Protein AF-A0AA88S5N2-F1 (afdb_monomer)

Radius of gyration: 19.72 Å; Cα contacts (8 Å, |Δi|>4): 459; chains: 1; bounding box: 44×40×70 Å

Organism: NCBI:txid1293975

Foldseek 3Di:
DDDDPVLAPPAAEEAEAEAEQDAVLLVLLLVLLCVAPPLHKYKYKYQWHAAKAKEAEWDADQDDPHDQWKWKKKWKAFQDDDDDDDGARWIFTAFDDDDHDPDDTAFCQNADPLVCCLVVVHWYKYGSTHGHMDIGGSRMMMIMIMHTCVNVVQADRDDVSSVVVVQVLVCQLCPPQPPDHDDDDPPDPDPDDDSVVRHDNVVVGAPPVSSVVSSVVSCVSRHNYDYDDDDSVVSNPDDPDDHPIDTDDSVSSVQSVQLHNVRHRPCVPPDD

Nearest PDB structures (foldseek):
  5icl-assembly1_A  TM=5.192E-01  e=9.129E-04  Enterococcus faecalis V583
  5icl-assembly2_B  TM=4.899E-01  e=6.725E-04  Enterococcus faecalis V583
  5ij6-assembly1_A  TM=5.017E-01  e=2.284E-03  Enterococcus faecalis V583
  7tff-assembly1_C  TM=3.077E-01  e=9.313E+00  Homo sapiens
  4xyk-assembly1_A  TM=2.800E-01  e=9.900E+00  Homo sapiens

Mean predicted aligned error: 11.52 Å

Secondary structure (DSSP, 8-state):
-PPPGGGGTTPPEEEEEEEES--HHHHHHHHHHHHHH--SEEEEEEE--SS-EEEEEEPS-----S-TTEEEEEEEEE---SSSS---EEEEEEEPP-S--------HHHHS-HHHHHHHT--EEEEEEES--EEE-TTEEEEEEEEEGGGSTT--SSHHHHHHHHHHHHHHHTTTSTT-------S---S---GGGG---GGGTS-HHHHHHHHHHHHHHHSEEEE----HHHHHTT-SS--S-EEPPHHHHHHHHHTTTTSPPPGGG---

pLDDT: mean 72.03, std 20.14, range [25.81, 97.19]

InterPro domains:
  IPR004143 Biotinyl protein ligase (BPL) and lipoyl protein ligase (LPL), catalytic domain [PF21948] (106-155)
  IPR045864 Class II Aminoacyl-tRNA synthetase/Biotinyl protein ligase (BPL) and lipoyl protein ligase (LPL) [G3DSA:3.30.930.10] (16-187)
  IPR045864 Class II Aminoacyl-tRNA synthetase/Biotinyl protein ligase (BPL) and lipoyl protein ligase (LPL) [SSF55681] (11-81)
  IPR045864 Class II Aminoacyl-tRNA synthetase/Biotinyl protein ligase (BPL) and lipoyl protein ligase (LPL) [SSF55681] (103-221)
  IPR053264 Inactive lipoate--protein ligase 2 [PTHR43506] (103-186)

Structure (mmCIF, N/CA/C/O backbone):
data_AF-A0AA88S5N2-F1
#
_entry.id   AF-A0AA88S5N2-F1
#
loop_
_atom_site.group_PDB
_atom_site.id
_atom_site.type_symbol
_atom_site.label_atom_id
_atom_site.label_alt_id
_atom_site.label_comp_id
_atom_site.label_asym_id
_atom_site.label_entity_id
_atom_site.label_seq_id
_atom_site.pdbx_PDB_ins_code
_atom_site.Cartn_x
_atom_site.Cartn_y
_atom_site.Cartn_z
_atom_site.occupancy
_atom_site.B_iso_or_equiv
_atom_site.auth_seq_id
_atom_site.auth_comp_id
_atom_site.auth_asym_id
_atom_site.auth_atom_id
_atom_site.pdbx_PDB_model_num
ATOM 1 N N . MET A 1 1 ? 10.598 -16.595 -28.566 1.00 32.44 1 MET A N 1
ATOM 2 C CA . MET A 1 1 ? 10.713 -15.157 -28.886 1.00 32.44 1 MET A CA 1
ATOM 3 C C . MET A 1 1 ? 11.338 -14.469 -27.689 1.00 32.44 1 MET A C 1
ATOM 5 O O . MET A 1 1 ? 10.717 -14.409 -26.639 1.00 32.44 1 MET A O 1
ATOM 9 N N . THR A 1 2 ? 12.601 -14.081 -27.816 1.00 37.75 2 THR A N 1
ATOM 10 C CA . THR A 1 2 ? 13.409 -13.423 -26.785 1.00 37.75 2 THR A CA 1
ATOM 11 C C . THR A 1 2 ? 13.095 -11.926 -26.771 1.00 37.75 2 THR A C 1
ATOM 13 O O . THR A 1 2 ? 13.221 -11.250 -27.788 1.00 37.75 2 THR A O 1
ATOM 16 N N . ILE A 1 3 ? 12.643 -11.414 -25.626 1.00 43.31 3 ILE A N 1
ATOM 17 C CA . ILE A 1 3 ? 12.457 -9.974 -25.390 1.00 43.31 3 ILE A CA 1
ATOM 18 C C . ILE A 1 3 ? 13.855 -9.314 -25.373 1.00 43.31 3 ILE A C 1
ATOM 20 O O . ILE A 1 3 ? 14.799 -9.943 -24.885 1.00 43.31 3 ILE A O 1
ATOM 24 N N . PRO A 1 4 ? 14.051 -8.093 -25.915 1.00 43.72 4 PRO A N 1
ATOM 25 C CA . PRO A 1 4 ? 15.387 -7.538 -26.113 1.00 43.72 4 PRO A CA 1
ATOM 26 C C . PRO A 1 4 ? 16.049 -7.211 -24.768 1.00 43.72 4 PRO A C 1
ATOM 28 O O . PRO A 1 4 ? 15.612 -6.306 -24.058 1.00 43.72 4 PRO A O 1
ATOM 31 N N . GLN A 1 5 ? 17.155 -7.895 -24.465 1.00 46.81 5 GLN A N 1
ATOM 32 C CA . GLN A 1 5 ? 18.032 -7.678 -23.298 1.00 46.81 5 GLN A CA 1
ATOM 33 C C . GLN A 1 5 ? 18.555 -6.229 -23.170 1.00 46.81 5 GLN A C 1
ATOM 35 O O . GLN A 1 5 ? 19.056 -5.832 -22.123 1.00 46.81 5 GLN A O 1
ATOM 40 N N . VAL A 1 6 ? 18.389 -5.406 -24.209 1.00 42.41 6 VAL A N 1
ATOM 41 C CA . VAL A 1 6 ? 18.852 -4.012 -24.281 1.00 42.41 6 VAL A CA 1
ATOM 42 C C . VAL A 1 6 ? 18.074 -3.066 -23.346 1.00 42.41 6 VAL A C 1
ATOM 44 O O . VAL A 1 6 ? 18.611 -2.035 -22.961 1.00 42.41 6 VAL A O 1
ATOM 47 N N . ARG A 1 7 ? 16.847 -3.405 -22.912 1.00 51.19 7 ARG A N 1
ATOM 48 C CA . ARG A 1 7 ? 16.059 -2.550 -21.990 1.00 51.19 7 ARG A CA 1
ATOM 49 C C . ARG A 1 7 ? 16.509 -2.599 -20.520 1.00 51.19 7 ARG A C 1
ATOM 51 O O . ARG A 1 7 ? 16.091 -1.744 -19.752 1.00 51.19 7 ARG A O 1
ATOM 58 N N . GLN A 1 8 ? 17.331 -3.573 -20.119 1.00 54.31 8 GLN A N 1
ATOM 59 C CA . GLN A 1 8 ? 17.685 -3.796 -18.705 1.00 54.31 8 GLN A CA 1
ATOM 60 C C . GLN A 1 8 ? 18.943 -3.047 -18.233 1.00 54.31 8 GLN A C 1
ATOM 62 O O . GLN A 1 8 ? 19.202 -2.980 -17.032 1.00 54.31 8 GLN A O 1
ATOM 67 N N . LEU A 1 9 ? 19.733 -2.473 -19.144 1.00 54.44 9 LEU A N 1
ATOM 68 C CA . LEU A 1 9 ? 20.938 -1.717 -18.795 1.00 54.44 9 LEU A CA 1
ATOM 69 C C . LEU A 1 9 ? 20.552 -0.337 -18.235 1.00 54.44 9 LEU A C 1
ATOM 71 O O . LEU A 1 9 ? 20.310 0.598 -18.990 1.00 54.44 9 LEU A O 1
ATOM 75 N N . GLY A 1 10 ? 20.498 -0.224 -16.905 1.00 76.62 10 GLY A N 1
ATOM 76 C CA . GLY A 1 10 ? 20.331 1.048 -16.188 1.00 76.62 10 GLY A CA 1
ATOM 77 C C . GLY A 1 10 ? 19.002 1.243 -15.453 1.00 76.62 10 GLY A C 1
ATOM 78 O O . GLY A 1 10 ? 18.787 2.322 -14.904 1.00 76.62 10 GLY A O 1
ATOM 79 N N . LEU A 1 11 ? 18.120 0.236 -15.408 1.00 88.25 11 LEU A N 1
ATOM 80 C CA . LEU A 1 11 ? 16.901 0.327 -14.598 1.00 88.25 11 LEU A CA 1
ATOM 81 C C . LEU A 1 11 ? 17.231 0.237 -13.096 1.00 88.25 11 LEU A C 1
ATOM 83 O O . LEU A 1 11 ? 18.051 -0.598 -12.700 1.00 88.25 11 LEU A O 1
ATOM 87 N N . PRO A 1 12 ? 16.588 1.051 -12.242 1.00 92.69 12 PRO A N 1
ATOM 88 C CA . PRO A 1 12 ? 16.752 0.944 -10.799 1.00 92.69 12 PRO A CA 1
ATOM 89 C C . PRO A 1 12 ? 16.241 -0.407 -10.275 1.00 92.69 12 PRO A C 1
ATOM 91 O O . PRO A 1 12 ? 15.264 -0.966 -10.777 1.00 92.69 12 PRO A O 1
ATOM 94 N N . LEU A 1 13 ? 16.904 -0.929 -9.240 1.00 95.25 13 LEU A N 1
ATOM 95 C CA . LEU A 1 13 ? 16.514 -2.173 -8.575 1.00 95.25 13 LEU A CA 1
ATOM 96 C C . LEU A 1 13 ? 15.267 -1.950 -7.709 1.00 95.25 13 LEU A C 1
ATOM 98 O O . LEU A 1 13 ? 15.235 -0.996 -6.935 1.00 95.25 13 LEU A O 1
ATOM 102 N N . MET A 1 14 ? 14.289 -2.852 -7.785 1.00 95.81 14 MET A N 1
ATOM 103 C CA . MET A 1 14 ? 13.089 -2.881 -6.947 1.00 95.81 14 MET A CA 1
ATOM 104 C C . MET A 1 14 ? 13.009 -4.204 -6.184 1.00 95.81 14 MET A C 1
ATOM 106 O O . MET A 1 14 ? 12.860 -5.268 -6.785 1.00 95.81 14 MET A O 1
ATOM 110 N N . ASN A 1 15 ? 13.063 -4.148 -4.856 1.00 97.00 15 ASN A N 1
ATOM 111 C CA . ASN A 1 15 ? 12.794 -5.305 -4.010 1.00 97.00 15 ASN A CA 1
ATOM 112 C C . ASN A 1 15 ? 11.289 -5.601 -4.024 1.00 97.00 15 ASN A C 1
ATOM 114 O O . ASN A 1 15 ? 10.484 -4.755 -3.641 1.00 97.00 15 ASN A O 1
ATOM 118 N N . LEU A 1 16 ? 10.900 -6.793 -4.465 1.00 97.19 16 LEU A N 1
ATOM 119 C CA . LEU A 1 16 ? 9.506 -7.217 -4.552 1.00 97.19 16 LEU A CA 1
ATOM 120 C C . LEU A 1 16 ? 9.179 -8.172 -3.403 1.00 97.19 16 LEU A C 1
ATOM 122 O O . LEU A 1 16 ? 9.721 -9.276 -3.338 1.00 97.19 16 LEU A O 1
ATOM 126 N N . VAL A 1 17 ? 8.256 -7.762 -2.536 1.00 96.50 17 VAL A N 1
ATOM 127 C CA . VAL A 1 17 ? 7.758 -8.556 -1.408 1.00 96.50 17 VAL A CA 1
ATOM 128 C C . VAL A 1 17 ? 6.282 -8.862 -1.635 1.00 96.50 17 VAL A C 1
ATOM 130 O O . VAL A 1 17 ? 5.494 -7.974 -1.964 1.00 96.50 17 VAL A O 1
ATOM 133 N N . LYS A 1 18 ? 5.899 -10.129 -1.463 1.00 95.94 18 LYS A N 1
ATOM 134 C CA . LYS A 1 18 ? 4.509 -10.579 -1.567 1.00 95.94 18 LYS A CA 1
ATOM 135 C C . LYS A 1 18 ? 4.067 -11.213 -0.258 1.00 95.94 18 LYS A C 1
ATOM 137 O O . LYS A 1 18 ? 4.632 -12.213 0.170 1.00 95.94 18 LYS A O 1
ATOM 142 N N . PHE A 1 19 ? 3.018 -10.654 0.319 1.00 95.44 19 PHE A N 1
ATOM 143 C CA . PHE A 1 19 ? 2.329 -11.157 1.493 1.00 95.44 19 PHE A CA 1
ATOM 144 C C . PHE A 1 19 ? 0.937 -11.666 1.124 1.00 95.44 19 PHE A C 1
ATOM 146 O O . PHE A 1 19 ? 0.373 -11.297 0.088 1.00 95.44 19 PHE A O 1
ATOM 153 N N . LYS A 1 20 ? 0.376 -12.519 1.981 1.00 93.88 20 LYS A N 1
ATOM 154 C CA . LYS A 1 20 ? -0.983 -13.036 1.834 1.00 93.88 20 LYS A CA 1
ATOM 155 C C . LYS A 1 20 ? -1.662 -13.084 3.193 1.00 93.88 20 LYS A C 1
ATOM 157 O O . LYS A 1 20 ? -1.241 -13.839 4.063 1.00 93.88 20 LYS A O 1
ATOM 162 N N . GLY A 1 21 ? -2.733 -12.311 3.347 1.00 92.06 21 GLY A N 1
ATOM 163 C CA . GLY A 1 21 ? -3.504 -12.254 4.585 1.00 92.06 21 GLY A CA 1
ATOM 164 C C . GLY A 1 21 ? -2.759 -11.615 5.756 1.00 92.06 21 GLY A C 1
ATOM 165 O O . GLY A 1 21 ? -3.193 -11.793 6.893 1.00 92.06 21 GLY A O 1
ATOM 166 N N . THR A 1 22 ? -1.660 -10.896 5.512 1.00 93.69 22 THR A N 1
ATOM 167 C CA . THR A 1 22 ? -0.872 -10.271 6.578 1.00 93.69 22 THR A CA 1
ATOM 168 C C . THR A 1 22 ? -1.672 -9.128 7.210 1.00 93.69 22 THR A C 1
ATOM 170 O O . THR A 1 22 ? -2.220 -8.305 6.466 1.00 93.69 22 THR A O 1
ATOM 173 N N . PRO A 1 23 ? -1.750 -9.044 8.554 1.00 93.12 23 PRO A N 1
ATOM 174 C CA . PRO A 1 23 ? -2.408 -7.943 9.243 1.00 93.12 23 PRO A CA 1
ATOM 175 C C . PRO A 1 23 ? -1.917 -6.581 8.749 1.00 93.12 23 PRO A C 1
ATOM 177 O O . PRO A 1 23 ? -0.716 -6.299 8.743 1.00 93.12 23 PRO A O 1
ATOM 180 N N . ILE A 1 24 ? -2.847 -5.696 8.386 1.00 91.06 24 ILE A N 1
ATOM 181 C CA . ILE A 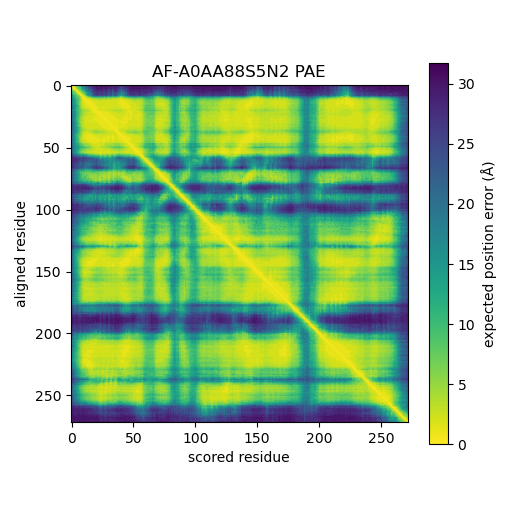1 24 ? -2.494 -4.379 7.833 1.00 91.06 24 ILE A CA 1
ATOM 182 C C . ILE A 1 24 ? -1.631 -3.537 8.788 1.00 91.06 24 ILE A C 1
ATOM 184 O O . ILE A 1 24 ? -0.798 -2.758 8.335 1.00 91.06 24 ILE A O 1
ATOM 188 N N . LEU A 1 25 ? -1.777 -3.715 10.105 1.00 91.50 25 LEU A N 1
ATOM 189 C CA . LEU A 1 25 ? -0.935 -3.029 11.088 1.00 91.50 25 LEU A CA 1
ATOM 190 C C . LEU A 1 25 ? 0.549 -3.385 10.911 1.00 91.50 25 LEU A C 1
ATOM 192 O O . LEU A 1 25 ? 1.381 -2.483 10.865 1.00 91.50 25 LEU A O 1
ATOM 196 N N . GLN A 1 26 ? 0.863 -4.672 10.738 1.00 92.69 26 GLN A N 1
ATOM 197 C CA . GLN A 1 26 ? 2.237 -5.142 10.543 1.00 92.69 26 GLN A CA 1
ATOM 198 C C . GLN A 1 26 ? 2.821 -4.621 9.229 1.00 92.69 26 GLN A C 1
ATOM 200 O O . GLN A 1 26 ? 3.959 -4.158 9.195 1.00 92.69 26 GLN A O 1
ATOM 205 N N . GLN A 1 27 ? 2.030 -4.628 8.150 1.00 92.75 27 GLN A N 1
ATOM 206 C CA . GLN A 1 27 ? 2.462 -4.049 6.878 1.00 92.75 27 GLN A CA 1
ATOM 207 C C . GLN A 1 27 ? 2.772 -2.553 7.017 1.00 92.75 27 GLN A C 1
ATOM 209 O O . GLN A 1 27 ? 3.800 -2.100 6.527 1.00 92.75 27 GLN A O 1
ATOM 214 N N . LEU A 1 28 ? 1.926 -1.784 7.706 1.00 90.88 28 LEU A N 1
ATOM 215 C CA . LEU A 1 28 ? 2.169 -0.356 7.924 1.00 90.88 28 LEU A CA 1
ATOM 216 C C . LEU A 1 28 ? 3.406 -0.100 8.801 1.00 90.88 28 LEU A C 1
ATOM 218 O O . LEU A 1 28 ? 4.125 0.868 8.559 1.00 90.88 28 LEU A O 1
ATOM 222 N N . HIS A 1 29 ? 3.687 -0.964 9.782 1.00 91.19 29 HIS A N 1
ATOM 223 C CA . HIS A 1 29 ? 4.934 -0.915 10.556 1.00 91.19 29 HIS A CA 1
ATOM 224 C C . HIS A 1 29 ? 6.158 -1.207 9.695 1.00 91.19 29 HIS A C 1
ATOM 226 O O . HIS A 1 29 ? 7.147 -0.487 9.800 1.00 91.19 29 HIS A O 1
ATOM 232 N N . LEU A 1 30 ? 6.079 -2.195 8.801 1.00 91.44 30 LEU A N 1
ATOM 233 C CA . LEU A 1 30 ? 7.137 -2.471 7.834 1.00 91.44 30 LEU A CA 1
ATOM 234 C C . LEU A 1 30 ? 7.370 -1.275 6.900 1.00 91.44 30 LEU A C 1
ATOM 236 O O . LEU A 1 30 ? 8.511 -0.863 6.710 1.00 91.44 30 LEU A O 1
ATOM 240 N N . GLU A 1 31 ? 6.307 -0.695 6.339 1.00 90.25 31 GLU A N 1
ATOM 241 C CA . GLU A 1 31 ? 6.392 0.481 5.464 1.00 90.25 31 GLU A CA 1
ATOM 242 C C . GLU A 1 31 ? 7.075 1.661 6.167 1.00 90.25 31 GLU A C 1
ATOM 244 O O . GLU A 1 31 ? 7.970 2.293 5.603 1.00 90.25 31 GLU A O 1
ATOM 249 N N . GLU A 1 32 ? 6.692 1.928 7.417 1.00 87.25 32 GLU A N 1
ATOM 250 C CA . GLU A 1 32 ? 7.310 2.962 8.242 1.00 87.25 32 GLU A CA 1
ATOM 251 C C . GLU A 1 32 ? 8.788 2.651 8.537 1.00 87.25 32 GLU A C 1
ATOM 253 O O . GLU A 1 32 ? 9.633 3.544 8.439 1.00 87.25 32 GLU A O 1
ATOM 258 N N . SER A 1 33 ? 9.121 1.390 8.833 1.00 87.81 33 SER A N 1
ATOM 259 C CA . SER A 1 33 ? 10.501 0.949 9.060 1.00 87.81 33 SER A CA 1
ATOM 260 C C . SER A 1 33 ? 11.393 1.116 7.842 1.00 87.81 33 SER A C 1
ATOM 262 O O . SER A 1 33 ? 12.514 1.617 7.975 1.00 87.81 33 SER A O 1
ATOM 264 N N . LEU A 1 34 ? 10.899 0.743 6.664 1.00 88.06 34 LEU A N 1
ATOM 265 C CA . LEU A 1 34 ? 11.634 0.880 5.413 1.00 88.06 34 LEU A CA 1
ATOM 266 C C . LEU A 1 34 ? 11.866 2.352 5.067 1.00 88.06 34 LEU A C 1
ATOM 268 O O . LEU A 1 34 ? 12.983 2.712 4.712 1.00 88.06 34 LEU A O 1
ATOM 272 N N . LEU A 1 35 ? 10.866 3.215 5.257 1.00 83.62 35 LEU A N 1
ATOM 273 C CA . LEU A 1 35 ? 11.006 4.653 5.003 1.00 83.62 35 LEU A CA 1
ATOM 274 C C . LEU A 1 35 ? 11.969 5.366 5.953 1.00 83.62 35 LEU A C 1
ATOM 276 O O . LEU A 1 35 ? 12.546 6.391 5.596 1.00 83.62 35 LEU A O 1
ATOM 280 N N . ARG A 1 36 ? 12.122 4.863 7.180 1.00 81.25 36 ARG A N 1
ATOM 281 C CA . ARG A 1 36 ? 13.040 5.448 8.166 1.00 81.25 36 ARG A CA 1
ATOM 282 C C . ARG A 1 36 ? 14.479 4.975 7.982 1.00 81.25 36 ARG A C 1
ATOM 284 O O . ARG A 1 36 ? 15.391 5.762 8.224 1.00 81.25 36 ARG A O 1
ATOM 291 N N . ASN A 1 37 ? 14.676 3.714 7.588 1.00 83.94 37 ASN A N 1
ATOM 292 C CA . ASN A 1 37 ? 15.970 3.036 7.738 1.00 83.94 37 ASN A CA 1
ATOM 293 C C . ASN A 1 37 ? 16.555 2.451 6.443 1.00 83.94 37 ASN A C 1
ATOM 295 O O . ASN A 1 37 ? 17.720 2.063 6.442 1.00 83.94 37 ASN A O 1
ATOM 299 N N . SER A 1 38 ? 15.795 2.365 5.349 1.00 85.81 38 SER A N 1
ATOM 300 C CA . SER A 1 38 ? 16.281 1.850 4.060 1.00 85.81 38 SER A CA 1
ATOM 301 C C . SER A 1 38 ? 16.455 2.991 3.059 1.00 85.81 38 SER A C 1
ATOM 303 O O . SER A 1 38 ? 15.759 3.996 3.123 1.00 85.81 38 SER A O 1
ATOM 305 N N . SER A 1 39 ? 17.368 2.832 2.102 1.00 86.00 39 SER A N 1
ATOM 306 C CA . SER A 1 39 ? 17.497 3.685 0.911 1.00 86.00 39 SER A CA 1
ATOM 307 C C . SER A 1 39 ? 17.114 2.952 -0.382 1.00 86.00 39 SER A C 1
ATOM 309 O O . SER A 1 39 ? 17.188 3.546 -1.462 1.00 86.00 39 SER A O 1
ATOM 311 N N . ASP A 1 40 ? 16.688 1.691 -0.274 1.00 91.62 40 ASP A N 1
ATOM 312 C CA . ASP A 1 40 ? 16.316 0.839 -1.401 1.00 91.62 40 ASP A CA 1
ATOM 313 C C . ASP A 1 40 ? 14.907 1.157 -1.917 1.00 91.62 40 ASP A C 1
ATOM 315 O O . ASP A 1 40 ? 14.112 1.833 -1.255 1.00 91.62 40 ASP A O 1
ATOM 319 N N . ASN A 1 41 ? 14.581 0.635 -3.101 1.00 93.50 41 ASN A N 1
ATOM 320 C CA . ASN A 1 41 ? 13.223 0.678 -3.634 1.00 93.50 41 ASN A CA 1
ATOM 321 C C . ASN A 1 41 ? 12.481 -0.617 -3.291 1.00 93.50 41 ASN A C 1
ATOM 323 O O . ASN A 1 41 ? 13.050 -1.707 -3.399 1.00 93.50 41 ASN A O 1
ATOM 327 N N . TRP A 1 42 ? 11.209 -0.500 -2.924 1.00 95.19 42 TRP A N 1
ATOM 328 C CA . TRP A 1 42 ? 10.355 -1.607 -2.511 1.00 95.19 42 TRP A CA 1
ATOM 329 C C . TRP A 1 42 ? 9.005 -1.567 -3.219 1.00 95.19 42 TRP A C 1
ATOM 331 O O . TRP A 1 42 ? 8.360 -0.523 -3.292 1.00 95.19 42 TRP A O 1
ATOM 341 N N . CYS A 1 43 ? 8.556 -2.724 -3.690 1.00 96.00 43 CYS A N 1
ATOM 342 C CA . CYS A 1 43 ? 7.181 -2.988 -4.072 1.00 96.00 43 CYS A CA 1
ATOM 343 C C . CYS A 1 43 ? 6.643 -4.061 -3.124 1.00 96.00 43 CYS A C 1
ATOM 345 O O . CYS A 1 43 ? 7.119 -5.196 -3.129 1.00 96.00 43 CYS A O 1
ATOM 347 N N . ILE A 1 44 ? 5.678 -3.695 -2.285 1.00 95.62 44 ILE A N 1
ATOM 348 C CA . ILE A 1 44 ? 5.064 -4.584 -1.299 1.00 95.62 44 ILE A CA 1
ATOM 349 C C . ILE A 1 44 ? 3.636 -4.843 -1.749 1.00 95.62 44 ILE A C 1
ATOM 351 O O . ILE A 1 44 ? 2.833 -3.916 -1.841 1.00 95.62 44 ILE A O 1
ATOM 355 N N . ILE A 1 45 ? 3.311 -6.099 -2.034 1.00 95.50 45 ILE A N 1
ATOM 356 C CA . ILE A 1 45 ? 1.960 -6.512 -2.404 1.00 95.50 45 ILE A CA 1
ATOM 357 C C . ILE A 1 45 ? 1.422 -7.400 -1.293 1.00 95.50 45 ILE A C 1
ATOM 359 O O . ILE A 1 45 ? 1.965 -8.475 -1.063 1.00 95.50 45 ILE A O 1
ATOM 363 N N . ASN A 1 46 ? 0.343 -6.987 -0.636 1.00 94.31 46 ASN A N 1
ATOM 364 C CA . ASN A 1 46 ? -0.349 -7.821 0.340 1.00 94.31 46 ASN A CA 1
ATOM 365 C C . ASN A 1 46 ? -1.726 -8.219 -0.181 1.00 94.31 46 ASN A C 1
ATOM 367 O O . ASN A 1 46 ? -2.620 -7.389 -0.387 1.00 94.31 46 ASN A O 1
ATOM 371 N N . ASP A 1 47 ? -1.872 -9.516 -0.410 1.00 93.88 47 ASP A N 1
ATOM 372 C CA . ASP A 1 47 ? -3.101 -10.153 -0.835 1.00 93.88 47 ASP A CA 1
ATOM 373 C C . ASP A 1 47 ? -4.012 -10.411 0.381 1.00 93.88 47 ASP A C 1
ATOM 375 O O . ASP A 1 47 ? -4.072 -11.521 0.910 1.00 93.88 47 ASP A O 1
ATOM 379 N N . GLY A 1 48 ? -4.739 -9.378 0.816 1.00 88.56 48 GLY A N 1
ATOM 380 C CA . GLY A 1 48 ? -5.719 -9.475 1.904 1.00 88.56 48 GLY A CA 1
ATOM 381 C C . GLY A 1 48 ? -5.143 -9.136 3.272 1.00 88.56 48 GLY A C 1
ATOM 382 O O . GLY A 1 48 ? -3.948 -9.257 3.506 1.00 88.56 48 GLY A O 1
ATOM 383 N N . THR A 1 49 ? -6.019 -8.771 4.206 1.00 89.00 49 THR A N 1
ATOM 384 C CA . THR A 1 49 ? -5.726 -8.795 5.648 1.00 89.00 49 THR A CA 1
ATOM 385 C C . THR A 1 49 ? -6.681 -9.772 6.326 1.00 89.00 49 THR A C 1
ATOM 387 O O . THR A 1 49 ? -7.872 -9.803 6.012 1.00 89.00 49 THR A O 1
ATOM 390 N N . ASN A 1 50 ? -6.170 -10.612 7.224 1.00 88.44 50 ASN A N 1
ATOM 391 C CA . ASN A 1 50 ? -6.977 -11.597 7.952 1.00 88.44 50 ASN A CA 1
ATOM 392 C C . ASN A 1 50 ? -7.886 -10.960 9.021 1.00 88.44 50 ASN A C 1
ATOM 394 O O . ASN A 1 50 ? -8.916 -11.536 9.365 1.00 88.44 50 ASN A O 1
ATOM 398 N N . SER A 1 51 ? -7.540 -9.765 9.499 1.00 86.31 51 SER A N 1
ATOM 399 C CA . SER A 1 51 ? -8.340 -8.964 10.421 1.00 86.31 51 SER A CA 1
ATOM 400 C C . SER A 1 51 ? -8.895 -7.723 9.712 1.00 86.31 51 SER A C 1
ATOM 402 O O . SER A 1 51 ? -8.123 -6.965 9.105 1.00 86.31 51 SER A O 1
ATOM 404 N N . PRO A 1 52 ? -10.225 -7.503 9.734 1.00 87.75 52 PRO A N 1
ATOM 405 C CA . PRO A 1 52 ? -10.799 -6.272 9.224 1.00 87.75 52 PRO A CA 1
ATOM 406 C C . PRO A 1 52 ? -10.432 -5.100 10.136 1.00 87.75 52 PRO A C 1
ATOM 408 O O . PRO A 1 52 ? -10.383 -5.243 11.356 1.00 87.75 52 PRO A O 1
ATOM 411 N N . ALA A 1 53 ? -10.181 -3.936 9.547 1.00 87.62 53 ALA A N 1
ATOM 412 C CA . ALA A 1 53 ? -9.811 -2.736 10.288 1.00 87.62 53 ALA A CA 1
ATOM 413 C C . ALA A 1 53 ? -10.223 -1.467 9.536 1.00 87.62 53 ALA A C 1
ATOM 415 O O . ALA A 1 53 ? -10.402 -1.465 8.316 1.00 87.62 53 ALA A O 1
ATOM 416 N N . ILE A 1 54 ? -10.320 -0.362 10.265 1.00 85.81 54 ILE A N 1
ATOM 417 C CA . ILE A 1 54 ? -10.405 0.983 9.705 1.00 85.81 54 ILE A CA 1
ATOM 418 C C . ILE A 1 54 ? -9.010 1.588 9.762 1.00 85.81 54 ILE A C 1
ATOM 420 O O . ILE A 1 54 ? -8.449 1.760 10.838 1.00 85.81 54 ILE A O 1
ATOM 424 N N . VAL A 1 55 ? -8.444 1.942 8.613 1.00 84.25 55 VAL A N 1
ATOM 425 C CA . VAL A 1 55 ? -7.150 2.622 8.535 1.00 84.25 55 VAL A CA 1
ATOM 426 C C . VAL A 1 55 ? -7.394 4.098 8.245 1.00 84.25 55 VAL A C 1
ATOM 428 O O . VAL A 1 55 ? -7.804 4.463 7.143 1.00 84.25 55 VAL A O 1
ATOM 431 N N . MET A 1 56 ? -7.128 4.958 9.224 1.00 81.88 56 MET A N 1
ATOM 432 C CA . MET A 1 56 ? -7.242 6.410 9.098 1.00 81.88 56 MET A CA 1
ATOM 433 C C . MET A 1 56 ? -5.890 7.044 8.757 1.00 81.88 56 MET A C 1
ATOM 435 O O . MET A 1 56 ? -4.870 6.726 9.370 1.00 81.88 56 MET A O 1
ATOM 439 N N . GLY A 1 57 ? -5.889 7.955 7.782 1.00 70.88 57 GLY A N 1
ATOM 440 C CA . GLY A 1 57 ? -4.721 8.768 7.446 1.00 70.88 57 GLY A CA 1
ATOM 441 C C . GLY A 1 57 ? -4.524 9.933 8.414 1.00 70.88 57 GLY A C 1
ATOM 442 O O . GLY A 1 57 ? -5.483 10.451 8.989 1.00 70.88 57 GLY A O 1
ATOM 443 N N . LEU A 1 58 ? -3.281 10.391 8.553 1.00 65.50 58 LEU A N 1
ATOM 444 C CA . LEU A 1 58 ? -3.006 11.680 9.184 1.00 65.50 58 LEU A CA 1
ATOM 445 C C . LEU A 1 58 ? -3.429 12.807 8.230 1.00 65.50 58 LEU A C 1
ATOM 447 O O . LEU A 1 58 ? -3.088 12.821 7.048 1.00 65.50 58 LEU A O 1
ATOM 451 N N . SER A 1 59 ? -4.176 13.780 8.736 1.00 49.81 59 SER A N 1
ATOM 452 C CA . SER A 1 59 ? -4.372 15.056 8.045 1.00 49.81 59 SER A CA 1
ATOM 453 C C . SER A 1 59 ? -3.466 16.072 8.712 1.00 49.81 59 SER A C 1
ATOM 455 O O . SER A 1 59 ? -3.650 16.326 9.886 1.00 49.81 59 SER A O 1
ATOM 457 N N . GLY A 1 60 ? -2.485 16.631 8.015 1.00 49.06 60 GLY A N 1
ATOM 458 C CA . GLY A 1 60 ? -1.515 17.546 8.629 1.00 49.06 60 GLY A CA 1
ATOM 459 C C . GLY A 1 60 ? -0.132 16.925 8.835 1.00 49.06 60 GLY A C 1
ATOM 460 O O . GLY A 1 60 ? 0.095 15.756 8.529 1.00 49.06 60 GLY A O 1
ATOM 461 N N . ARG A 1 61 ? 0.811 17.777 9.262 1.00 46.84 61 ARG A N 1
ATOM 462 C CA . ARG A 1 61 ? 2.273 17.592 9.176 1.00 46.84 61 ARG A CA 1
ATOM 463 C C . ARG A 1 61 ? 2.739 16.173 9.520 1.00 46.84 61 ARG A C 1
ATOM 465 O O . ARG A 1 61 ? 2.631 15.740 10.664 1.00 46.84 61 ARG A O 1
ATOM 472 N N . MET A 1 62 ? 3.390 15.515 8.563 1.00 43.00 62 MET A N 1
ATOM 473 C CA . MET A 1 62 ? 4.273 14.396 8.877 1.00 43.00 62 MET A CA 1
ATOM 474 C C . MET A 1 62 ? 5.570 14.942 9.473 1.00 43.00 62 MET A C 1
ATOM 476 O O . MET A 1 62 ? 6.230 15.789 8.872 1.00 43.00 62 MET A O 1
ATOM 480 N N . ARG A 1 63 ? 5.946 14.447 10.651 1.00 43.47 63 ARG A N 1
ATOM 481 C CA . ARG A 1 63 ? 7.281 14.638 11.225 1.00 43.47 63 ARG A CA 1
ATOM 482 C C . ARG A 1 63 ? 8.028 13.311 11.153 1.00 43.47 63 ARG A C 1
ATOM 484 O O . ARG A 1 63 ? 8.122 12.597 12.142 1.00 43.47 63 ARG A O 1
ATOM 491 N N . CYS A 1 64 ? 8.547 12.979 9.975 1.00 41.97 64 CYS A N 1
ATOM 492 C CA . CYS A 1 64 ? 9.623 11.998 9.885 1.00 41.97 64 CYS A CA 1
ATOM 493 C C . CYS A 1 64 ? 10.941 12.765 10.052 1.00 41.97 64 CYS A C 1
ATOM 495 O O . CYS A 1 64 ? 11.343 13.509 9.161 1.00 41.97 64 CYS A O 1
ATOM 497 N N . GLN A 1 65 ? 11.579 12.657 11.220 1.00 40.94 65 GLN A N 1
ATOM 498 C CA . GLN A 1 65 ? 12.984 13.040 11.376 1.00 40.94 65 GLN A CA 1
ATOM 499 C C . GLN A 1 65 ? 13.821 11.877 10.819 1.00 40.94 65 GLN A C 1
ATOM 501 O O . GLN A 1 65 ? 14.021 10.889 11.514 1.00 40.94 65 GLN A O 1
ATOM 506 N N . GLY A 1 66 ? 14.218 11.945 9.541 1.00 44.91 66 GLY A N 1
ATOM 507 C CA . GLY A 1 66 ? 15.029 10.906 8.886 1.00 44.91 66 GLY A CA 1
ATOM 508 C C . GLY A 1 66 ? 14.855 10.834 7.361 1.00 44.91 66 GLY A C 1
ATOM 509 O O . GLY A 1 66 ? 13.749 11.011 6.863 1.00 44.91 66 GLY A O 1
ATOM 510 N N . ALA A 1 67 ? 15.981 10.633 6.659 1.00 44.66 67 ALA A N 1
ATOM 511 C CA . ALA A 1 67 ? 16.203 10.427 5.215 1.00 44.66 67 ALA A CA 1
ATOM 512 C C . ALA A 1 67 ? 15.310 11.210 4.223 1.00 44.66 67 ALA A C 1
ATOM 514 O O . ALA A 1 67 ? 14.361 10.683 3.661 1.00 44.66 67 ALA A O 1
ATOM 515 N N . ALA A 1 68 ? 15.709 12.444 3.896 1.00 51.53 68 ALA A N 1
ATOM 516 C CA . ALA A 1 68 ? 15.072 13.375 2.950 1.00 51.53 68 ALA A CA 1
ATOM 517 C C . ALA A 1 68 ? 15.021 12.941 1.454 1.00 51.53 68 ALA A C 1
ATOM 519 O O . ALA A 1 68 ? 15.142 13.786 0.563 1.00 51.53 68 ALA A O 1
ATOM 520 N N . ARG A 1 69 ? 14.913 11.643 1.134 1.00 61.28 69 ARG A N 1
ATOM 521 C CA . ARG A 1 69 ? 15.183 11.116 -0.220 1.00 61.28 69 ARG A CA 1
ATOM 522 C C . ARG A 1 69 ? 14.224 10.053 -0.756 1.00 61.28 69 ARG A C 1
ATOM 524 O O . ARG A 1 69 ? 14.448 9.594 -1.870 1.00 61.28 69 ARG A O 1
ATOM 531 N N . GLN A 1 70 ? 13.172 9.677 -0.035 1.00 66.38 70 GLN A N 1
ATOM 532 C CA . GLN A 1 70 ? 12.242 8.641 -0.496 1.00 66.38 70 GLN A CA 1
ATOM 533 C C . GLN A 1 70 ? 10.813 9.147 -0.690 1.00 66.38 70 GLN A C 1
ATOM 535 O O . GLN A 1 70 ? 10.341 10.077 -0.036 1.00 66.38 70 GLN A O 1
ATOM 540 N N . LEU A 1 71 ? 10.137 8.512 -1.635 1.00 75.88 71 LEU A N 1
ATOM 541 C CA . LEU A 1 71 ? 8.736 8.672 -1.978 1.00 75.88 71 LEU A CA 1
ATOM 542 C C . LEU A 1 71 ? 8.042 7.370 -1.620 1.00 75.88 71 LEU A C 1
ATOM 544 O O . LEU A 1 71 ? 8.559 6.304 -1.940 1.00 75.88 71 LEU A O 1
ATOM 548 N N . ALA A 1 72 ? 6.867 7.440 -1.008 1.00 73.19 72 ALA A N 1
ATOM 549 C CA . ALA A 1 72 ? 6.048 6.258 -0.813 1.00 73.19 72 ALA A CA 1
ATOM 550 C C . ALA A 1 72 ? 4.604 6.489 -1.242 1.00 73.19 72 ALA A C 1
ATOM 552 O O . ALA A 1 72 ? 4.014 7.548 -1.012 1.00 73.19 72 ALA A O 1
ATOM 553 N N . VAL A 1 73 ? 4.030 5.487 -1.894 1.00 76.31 73 VAL A N 1
ATOM 554 C CA . VAL A 1 73 ? 2.628 5.477 -2.286 1.00 76.31 73 VAL A CA 1
ATOM 555 C C . VAL A 1 73 ? 2.047 4.108 -1.982 1.00 76.31 73 VAL A C 1
ATOM 557 O O . VAL A 1 73 ? 2.541 3.098 -2.468 1.00 76.31 73 VAL A O 1
ATOM 560 N N . THR A 1 74 ? 0.985 4.084 -1.190 1.00 73.62 74 THR A N 1
ATOM 561 C CA . THR A 1 74 ? 0.246 2.871 -0.848 1.00 73.62 74 THR A CA 1
ATOM 562 C C . THR A 1 74 ? -1.115 2.963 -1.504 1.00 73.62 74 THR A C 1
ATOM 564 O O . THR A 1 74 ? -1.887 3.888 -1.252 1.00 73.62 74 THR A O 1
ATOM 567 N N . VAL A 1 75 ? -1.427 2.018 -2.375 1.00 72.94 75 VAL A N 1
ATOM 568 C CA . VAL A 1 75 ? -2.716 1.933 -3.050 1.00 72.94 75 VAL A CA 1
ATOM 569 C C . VAL A 1 75 ? -3.486 0.757 -2.483 1.00 72.94 75 VAL A C 1
ATOM 571 O O . VAL A 1 75 ? -3.023 -0.382 -2.508 1.00 72.94 75 VAL A O 1
ATOM 574 N N . CYS A 1 76 ? -4.680 1.050 -1.981 1.00 67.38 76 CYS A N 1
ATOM 575 C CA . CYS A 1 76 ? -5.608 0.055 -1.472 1.00 67.38 76 CYS A CA 1
ATOM 576 C C . CYS A 1 76 ? -6.705 -0.176 -2.511 1.00 67.38 76 CYS A C 1
ATOM 578 O O . CYS A 1 76 ? -7.410 0.760 -2.902 1.00 67.38 76 CYS A O 1
ATOM 580 N N . LEU A 1 77 ? -6.870 -1.428 -2.934 1.00 68.31 77 LEU A N 1
ATOM 581 C CA . LEU A 1 77 ? -7.914 -1.850 -3.862 1.00 68.31 77 LEU A CA 1
ATOM 582 C C . LEU A 1 77 ? -8.768 -2.925 -3.208 1.00 68.31 77 LEU A C 1
ATOM 584 O O . LEU A 1 77 ? -8.322 -4.048 -2.989 1.00 68.31 77 LEU A O 1
ATOM 588 N N . ARG A 1 78 ? -10.016 -2.589 -2.892 1.00 66.75 78 ARG A N 1
ATOM 589 C CA . ARG A 1 78 ? -10.962 -3.543 -2.311 1.00 66.75 78 ARG A CA 1
ATOM 590 C C . ARG A 1 78 ? -11.594 -4.423 -3.395 1.00 66.75 78 ARG A C 1
ATOM 592 O O . ARG A 1 78 ? -11.946 -3.957 -4.475 1.00 66.75 78 ARG A O 1
ATOM 599 N N . TRP A 1 79 ? -11.751 -5.704 -3.086 1.00 63.78 79 TRP A N 1
ATOM 600 C CA . TRP A 1 79 ? -12.141 -6.788 -3.985 1.00 63.78 79 TRP A CA 1
ATOM 601 C C . TRP A 1 79 ? -13.345 -7.557 -3.426 1.00 63.78 79 TRP A C 1
ATOM 603 O O . TRP A 1 79 ? -13.275 -8.757 -3.176 1.00 63.78 79 TRP A O 1
ATOM 613 N N . THR A 1 80 ? -14.457 -6.867 -3.161 1.00 52.09 80 THR A N 1
ATOM 614 C CA . THR A 1 80 ? -15.618 -7.475 -2.486 1.00 52.09 80 THR A CA 1
ATOM 615 C C . THR A 1 80 ? -16.863 -7.616 -3.365 1.00 52.09 80 THR A C 1
ATOM 617 O O . THR A 1 80 ? -17.260 -6.727 -4.123 1.00 52.09 80 THR A O 1
ATOM 620 N N . GLY A 1 81 ? -17.477 -8.797 -3.233 1.00 40.59 81 GLY A N 1
ATOM 621 C CA . GLY A 1 81 ? -18.720 -9.324 -3.803 1.00 40.59 81 GLY A CA 1
ATOM 622 C C . GLY A 1 81 ? -20.017 -8.744 -3.239 1.00 40.59 81 GLY A C 1
ATOM 623 O O . GLY A 1 81 ? -20.893 -9.529 -2.939 1.00 40.59 81 GLY A O 1
ATOM 624 N N . ALA A 1 82 ? -20.158 -7.421 -3.122 1.00 37.50 82 ALA A N 1
ATOM 625 C CA . ALA A 1 82 ? -21.375 -6.732 -2.650 1.00 37.50 82 ALA A CA 1
ATOM 626 C C . ALA A 1 82 ? -21.761 -6.872 -1.149 1.00 37.50 82 ALA A C 1
ATOM 628 O O . ALA A 1 82 ? -21.324 -7.766 -0.438 1.00 37.50 82 ALA A O 1
ATOM 629 N N . THR A 1 83 ? -22.589 -5.900 -0.722 1.00 36.12 83 THR A N 1
ATOM 630 C CA . THR A 1 83 ? -23.327 -5.723 0.555 1.00 36.12 83 THR A CA 1
ATOM 631 C C . THR A 1 83 ? -22.567 -5.364 1.841 1.00 36.12 83 THR A C 1
ATOM 633 O O . THR A 1 83 ? -22.635 -6.065 2.837 1.00 36.12 83 THR A O 1
ATOM 636 N N . LEU A 1 84 ? -21.915 -4.201 1.832 1.00 35.50 84 LEU A N 1
ATOM 637 C CA . LEU A 1 84 ? -22.078 -3.062 2.762 1.00 35.50 84 LEU A CA 1
ATOM 638 C C . LEU A 1 84 ? -21.126 -1.978 2.235 1.00 35.50 84 LEU A C 1
ATOM 640 O O . LEU A 1 84 ? -20.026 -2.301 1.796 1.00 35.50 84 LEU A O 1
ATOM 644 N N . GLY A 1 85 ? -21.624 -0.747 2.122 1.00 33.97 85 GLY A N 1
ATOM 645 C CA . GLY A 1 85 ? -21.152 0.302 1.211 1.00 33.97 85 GLY A CA 1
ATOM 646 C C . GLY A 1 85 ? -19.637 0.427 0.988 1.00 33.97 85 GLY A C 1
ATOM 647 O O . GLY A 1 85 ? -18.839 0.329 1.910 1.00 33.97 85 GLY A O 1
ATOM 648 N N . GLU A 1 86 ? -19.307 0.743 -0.269 1.00 38.62 86 GLU A N 1
ATOM 649 C CA . GLU A 1 86 ? -18.059 1.375 -0.730 1.00 38.62 86 GLU A CA 1
ATOM 650 C C . GLU A 1 86 ? -16.895 0.437 -1.136 1.00 38.62 86 GLU A C 1
ATOM 652 O O . GLU A 1 86 ? -16.172 -0.161 -0.337 1.00 38.62 86 GLU A O 1
ATOM 657 N N . LEU A 1 87 ? -16.704 0.347 -2.461 1.00 37.00 87 LEU A N 1
ATOM 658 C CA . LEU A 1 87 ? -15.484 -0.076 -3.155 1.00 37.00 87 LEU A CA 1
ATOM 659 C C . LEU A 1 87 ? -14.725 1.174 -3.621 1.00 37.00 87 LEU A C 1
ATOM 661 O O . LEU A 1 87 ? -14.992 1.674 -4.709 1.00 37.00 87 LEU A O 1
ATOM 665 N N . ALA A 1 88 ? -13.802 1.696 -2.821 1.00 40.47 88 ALA A N 1
ATOM 666 C CA . ALA A 1 88 ? -12.937 2.796 -3.240 1.00 40.47 88 ALA A CA 1
ATOM 667 C C . ALA A 1 88 ? -11.548 2.257 -3.610 1.00 40.47 88 ALA A C 1
ATOM 669 O O . ALA A 1 88 ? -10.915 1.561 -2.816 1.00 40.47 88 ALA A O 1
ATOM 670 N N . ALA A 1 89 ? -11.059 2.596 -4.806 1.00 44.41 89 ALA A N 1
ATOM 671 C CA . ALA A 1 89 ? -9.625 2.602 -5.062 1.00 44.41 89 ALA A CA 1
ATOM 672 C C . ALA A 1 89 ? -9.063 3.833 -4.353 1.00 44.41 89 ALA A C 1
ATOM 674 O O . ALA A 1 89 ? -9.254 4.960 -4.816 1.00 44.41 89 ALA A O 1
ATOM 675 N N . GLN A 1 90 ? -8.433 3.634 -3.200 1.00 51.25 90 GLN A N 1
ATOM 676 C CA . GLN A 1 90 ? -7.902 4.742 -2.421 1.00 51.25 90 GLN A CA 1
ATOM 677 C C . GLN A 1 90 ? -6.387 4.720 -2.474 1.00 51.25 90 GLN A C 1
ATOM 679 O O . GLN A 1 90 ? -5.739 3.785 -2.009 1.00 51.25 90 GLN A O 1
ATOM 684 N N . MET A 1 91 ? -5.829 5.778 -3.050 1.00 49.88 91 MET A N 1
ATOM 685 C CA . MET A 1 91 ? -4.398 6.031 -3.005 1.00 49.88 91 MET A CA 1
ATOM 686 C C . MET A 1 91 ? -4.085 6.836 -1.745 1.00 49.88 91 MET A C 1
ATOM 688 O O . MET A 1 91 ? -4.639 7.913 -1.521 1.00 49.88 91 MET A O 1
ATOM 692 N N . ALA A 1 92 ? -3.198 6.303 -0.920 1.00 55.91 92 ALA A N 1
ATOM 693 C CA . ALA A 1 92 ? -2.512 7.019 0.136 1.00 55.91 92 ALA A CA 1
ATOM 694 C C . ALA A 1 92 ? -1.112 7.376 -0.365 1.00 55.91 92 ALA A C 1
ATOM 696 O O . ALA A 1 92 ? -0.413 6.540 -0.929 1.00 55.91 92 ALA A O 1
ATOM 697 N N . THR A 1 93 ? -0.699 8.627 -0.188 1.00 49.91 93 THR A N 1
ATOM 698 C CA . THR A 1 93 ? 0.617 9.090 -0.641 1.00 49.91 93 THR A CA 1
ATOM 699 C C . THR A 1 93 ? 1.382 9.686 0.523 1.00 49.91 93 THR A C 1
ATOM 701 O O . THR A 1 93 ? 0.838 10.514 1.259 1.00 49.91 93 THR A O 1
ATOM 704 N N . THR A 1 94 ? 2.663 9.367 0.608 1.00 52.50 94 THR A N 1
ATOM 705 C CA . THR A 1 94 ? 3.642 10.079 1.423 1.00 52.50 94 THR A CA 1
ATOM 706 C C . THR A 1 94 ? 4.788 10.560 0.568 1.00 52.50 94 THR A C 1
ATOM 708 O O . THR A 1 94 ? 5.628 9.786 0.122 1.00 52.50 94 THR A O 1
ATOM 711 N N . GLY A 1 95 ? 4.823 11.872 0.360 1.00 45.38 95 GLY A N 1
ATOM 712 C CA . GLY A 1 95 ? 6.031 12.572 -0.047 1.00 45.38 95 GLY A CA 1
ATOM 713 C C . GLY A 1 95 ? 6.682 13.201 1.178 1.00 45.38 95 GLY A C 1
ATOM 714 O O . GLY A 1 95 ? 5.981 13.658 2.087 1.00 45.38 95 GLY A O 1
ATOM 715 N N . ILE A 1 96 ? 8.012 13.217 1.214 1.00 45.22 96 ILE A N 1
ATOM 716 C CA . ILE A 1 96 ? 8.751 14.013 2.192 1.00 45.22 96 ILE A CA 1
ATOM 717 C C . ILE A 1 96 ? 8.465 15.487 1.909 1.00 45.22 96 ILE A C 1
ATOM 719 O O . ILE A 1 96 ? 8.689 15.988 0.811 1.00 45.22 96 ILE A O 1
ATOM 723 N N . VAL A 1 97 ? 7.911 16.151 2.919 1.00 37.81 97 VAL A N 1
ATOM 724 C CA . VAL A 1 97 ? 7.375 17.508 2.847 1.00 37.81 97 VAL A CA 1
ATOM 725 C C . VAL A 1 97 ? 8.480 18.511 2.516 1.00 37.81 97 VAL A C 1
ATOM 727 O O . VAL A 1 97 ? 9.377 18.742 3.321 1.00 37.81 97 VAL A O 1
ATOM 730 N N . GLY A 1 98 ? 8.345 19.169 1.370 1.00 32.59 98 GLY A N 1
ATOM 731 C CA . GLY A 1 98 ? 8.801 20.536 1.154 1.00 32.59 98 GLY A CA 1
ATOM 732 C C . GLY A 1 98 ? 7.582 21.364 0.764 1.00 32.59 98 GLY A C 1
ATOM 733 O O . GLY A 1 98 ? 7.261 21.414 -0.413 1.00 32.59 98 GLY A O 1
ATOM 734 N N . GLU A 1 99 ? 6.814 21.813 1.758 1.00 34.53 99 GLU A N 1
ATOM 735 C CA . GLU A 1 99 ? 6.019 23.057 1.827 1.00 34.53 99 GLU A CA 1
ATOM 736 C C . GLU A 1 99 ? 4.971 22.923 2.968 1.00 34.53 99 GLU A C 1
ATOM 738 O O . GLU A 1 99 ? 4.344 21.864 3.109 1.00 34.53 99 GLU A O 1
ATOM 743 N N . PRO A 1 100 ? 4.762 23.948 3.818 1.00 37.19 100 PRO A N 1
ATOM 744 C CA . PRO A 1 100 ? 3.843 23.883 4.955 1.00 37.19 100 PRO A CA 1
ATOM 745 C C . PRO A 1 100 ? 2.376 23.794 4.504 1.00 37.19 100 PRO A C 1
ATOM 747 O O . PRO A 1 100 ? 1.874 24.662 3.799 1.00 37.19 100 PRO A O 1
ATOM 750 N N . GLY A 1 101 ? 1.655 22.763 4.952 1.00 40.88 101 GLY A N 1
ATOM 751 C CA . GLY A 1 101 ? 0.190 22.744 4.936 1.00 40.88 101 GLY A CA 1
ATOM 752 C C . GLY A 1 101 ? -0.364 23.108 6.316 1.00 40.88 101 GLY A C 1
ATOM 753 O O . GLY A 1 101 ? -0.015 22.457 7.300 1.00 40.88 101 GLY A O 1
ATOM 754 N N . ASP A 1 102 ? -1.249 24.103 6.382 1.00 39.53 102 ASP A N 1
ATOM 755 C CA . ASP A 1 102 ? -1.834 24.688 7.609 1.00 39.53 102 ASP A CA 1
ATOM 756 C C . ASP A 1 102 ? -2.910 23.830 8.320 1.00 39.53 102 ASP A C 1
ATOM 758 O O . ASP A 1 102 ? -3.674 24.318 9.148 1.00 39.53 102 ASP A O 1
ATOM 762 N N . GLY A 1 103 ? -3.005 22.530 8.028 1.00 47.62 103 GLY A N 1
ATOM 763 C CA . GLY A 1 103 ? -4.043 21.663 8.599 1.00 47.62 103 GLY A CA 1
ATOM 764 C C . GLY A 1 103 ? -3.644 21.011 9.926 1.00 47.62 103 GLY A C 1
ATOM 765 O O . GLY A 1 103 ? -2.610 20.342 9.997 1.00 47.62 103 GLY A O 1
ATOM 766 N N . ALA A 1 104 ? -4.489 21.135 10.953 1.00 55.19 104 ALA A N 1
ATOM 767 C CA . ALA A 1 104 ? -4.395 20.339 12.177 1.00 55.19 104 ALA A CA 1
ATOM 768 C C . ALA A 1 104 ? -4.660 18.833 11.909 1.00 55.19 104 ALA A C 1
ATOM 770 O O . ALA A 1 104 ? -5.399 18.506 10.970 1.00 55.19 104 ALA A O 1
ATOM 771 N N . PRO A 1 105 ? -4.099 17.923 12.739 1.00 61.06 105 PRO A N 1
ATOM 772 C CA . PRO A 1 105 ? -4.475 16.506 12.800 1.00 61.06 105 PRO A CA 1
ATOM 773 C C . PRO A 1 105 ? -5.993 16.311 12.800 1.00 61.06 105 PRO A C 1
ATOM 775 O O . PRO A 1 105 ? -6.664 16.788 13.713 1.00 61.06 105 PRO A O 1
ATOM 778 N N . ARG A 1 106 ? -6.533 15.596 11.802 1.00 64.81 106 ARG A N 1
ATOM 779 C CA . ARG A 1 106 ? -7.955 15.204 11.797 1.00 64.81 106 ARG A CA 1
ATOM 780 C C . ARG A 1 106 ? -8.239 14.253 12.948 1.00 64.81 106 ARG A C 1
ATOM 782 O O . ARG A 1 106 ? -7.465 13.324 13.204 1.00 64.81 106 ARG A O 1
ATOM 789 N N . LYS A 1 107 ? -9.367 14.469 13.614 1.00 72.75 107 LYS A N 1
ATOM 790 C CA . LYS A 1 107 ? -9.792 13.653 14.753 1.00 72.75 107 LYS A CA 1
ATOM 791 C C . LYS A 1 107 ? -10.503 12.387 14.265 1.00 72.75 107 LYS A C 1
ATOM 793 O O . LYS A 1 107 ? -11.143 12.417 13.214 1.00 72.75 107 LYS A O 1
ATOM 798 N N . PRO A 1 108 ? -10.460 11.279 15.029 1.00 76.94 108 PRO A N 1
ATOM 799 C CA . PRO A 1 108 ? -11.255 10.093 14.714 1.00 76.94 108 PRO A CA 1
ATOM 800 C C . PRO A 1 108 ? -12.749 10.406 14.542 1.00 76.94 108 PRO A C 1
ATOM 802 O O . PRO A 1 108 ? -13.371 9.877 13.629 1.00 76.94 108 PRO A O 1
ATOM 805 N N . SER A 1 109 ? -13.292 11.334 15.340 1.00 74.81 109 SER A N 1
ATOM 806 C CA . SER A 1 109 ? -14.708 11.737 15.312 1.00 74.81 109 SER A CA 1
ATOM 807 C C . SER A 1 109 ? -15.136 12.458 14.035 1.00 74.81 109 SER A C 1
ATOM 809 O O . SER A 1 109 ? -16.325 12.549 13.758 1.00 74.81 109 SER A O 1
ATOM 811 N N . GLU A 1 110 ? -14.185 12.952 13.241 1.00 72.69 110 GLU A N 1
ATOM 812 C CA . GLU A 1 110 ? -14.442 13.603 11.950 1.00 72.69 110 GLU A CA 1
ATOM 813 C C . GLU A 1 110 ? -14.406 12.610 10.779 1.00 72.69 110 GLU A C 1
ATOM 815 O O . GLU A 1 110 ? -14.785 12.948 9.659 1.00 72.69 110 GLU A O 1
ATOM 820 N N . LEU A 1 111 ? -13.874 11.407 11.009 1.00 68.81 111 LEU A N 1
ATOM 821 C CA . LEU A 1 111 ? -1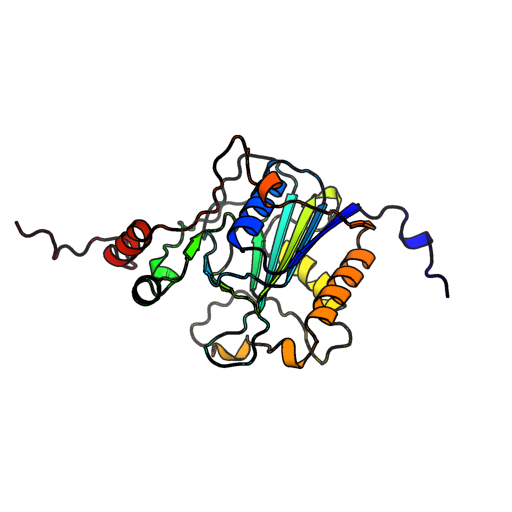3.509 10.452 9.962 1.00 68.81 111 LEU A CA 1
ATOM 822 C C . LEU A 1 111 ? -14.187 9.092 10.109 1.00 68.81 111 LEU A C 1
ATOM 824 O O . LEU A 1 111 ? -14.176 8.311 9.157 1.00 68.81 111 LEU A O 1
ATOM 828 N N . VAL A 1 112 ? -14.697 8.783 11.300 1.00 74.75 112 VAL A N 1
ATOM 829 C CA . VAL A 1 112 ? -15.197 7.465 11.671 1.00 74.75 112 VAL A CA 1
ATOM 830 C C . VAL A 1 112 ? -16.415 7.622 12.578 1.00 74.75 112 VAL A C 1
ATOM 832 O O . VAL A 1 112 ? -16.398 8.409 13.521 1.00 74.75 112 VAL A O 1
ATOM 835 N N . GLU A 1 113 ? -17.454 6.825 12.332 1.00 80.81 113 GLU A N 1
ATOM 836 C CA . GLU A 1 113 ? -18.610 6.711 13.226 1.00 80.81 113 GLU A CA 1
ATOM 837 C C . GLU A 1 113 ? -18.221 5.952 14.505 1.00 80.81 113 GLU A C 1
ATOM 839 O O . GLU A 1 113 ? -18.403 4.736 14.612 1.00 80.81 113 GLU A O 1
ATOM 844 N N . ILE A 1 114 ? -17.653 6.674 15.478 1.00 81.44 114 ILE A N 1
ATOM 845 C CA . ILE A 1 114 ? -17.015 6.093 16.673 1.00 81.44 114 ILE A CA 1
ATOM 846 C C . ILE A 1 114 ? -17.961 5.169 17.448 1.00 81.44 114 ILE A C 1
ATOM 848 O O . ILE A 1 114 ? -17.544 4.106 17.898 1.00 81.44 114 ILE A O 1
ATOM 852 N N . ARG A 1 115 ? -19.244 5.528 17.582 1.00 80.56 115 ARG A N 1
ATOM 853 C CA . ARG A 1 115 ? -20.214 4.700 18.320 1.00 80.56 115 ARG A CA 1
ATOM 854 C C . ARG 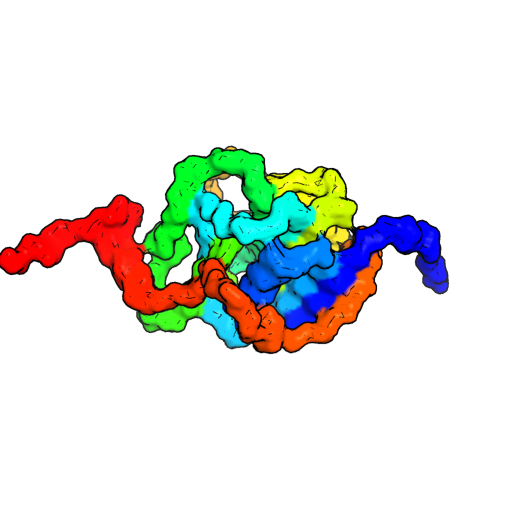A 1 115 ? -20.395 3.319 17.693 1.00 80.56 115 ARG A C 1
ATOM 856 O O . ARG A 1 115 ? -20.485 2.335 18.418 1.00 80.56 115 ARG A O 1
ATOM 863 N N . SER A 1 116 ? -20.435 3.247 16.362 1.00 82.81 116 SER A N 1
ATOM 864 C CA . SER A 1 116 ? -20.518 1.971 15.646 1.00 82.81 116 SER A CA 1
ATOM 865 C C . SER A 1 116 ? -19.226 1.180 15.804 1.00 82.81 116 SER A C 1
ATOM 867 O O . SER A 1 116 ? -19.278 -0.012 16.061 1.00 82.81 116 SER A O 1
ATOM 869 N N . VAL A 1 117 ? -18.073 1.848 15.733 1.00 85.62 117 VAL A N 1
ATOM 870 C CA . VAL A 1 117 ? -16.764 1.213 15.935 1.00 85.62 117 VAL A CA 1
ATOM 871 C C . VAL A 1 117 ? -16.618 0.594 17.318 1.00 85.62 117 VAL A C 1
ATOM 873 O O . VAL A 1 117 ? -16.187 -0.550 17.405 1.00 85.62 117 VAL A O 1
ATOM 876 N N . LEU A 1 118 ? -16.979 1.328 18.375 1.00 84.94 118 LEU A N 1
ATOM 877 C CA . LEU A 1 118 ? -16.914 0.833 19.751 1.00 84.94 118 LEU A CA 1
ATOM 878 C C . LEU A 1 118 ? -17.886 -0.333 19.957 1.00 84.94 118 LEU A C 1
ATOM 880 O O . LEU A 1 118 ? -17.505 -1.368 20.489 1.00 84.94 118 LEU A O 1
ATOM 884 N N . ARG A 1 119 ? -19.130 -0.201 19.473 1.00 87.50 119 ARG A N 1
ATOM 885 C CA . ARG A 1 119 ? -20.142 -1.265 19.563 1.00 87.50 119 ARG A CA 1
ATOM 886 C C . ARG A 1 119 ? -19.705 -2.540 18.837 1.00 87.50 119 ARG A C 1
ATOM 888 O O . ARG A 1 119 ? -19.865 -3.632 19.371 1.00 87.50 119 ARG A O 1
ATOM 895 N N . ASP A 1 120 ? -19.185 -2.390 17.623 1.00 85.06 120 ASP A N 1
ATOM 896 C CA . ASP A 1 120 ? -18.842 -3.505 16.738 1.00 85.06 120 ASP A CA 1
ATOM 897 C C . ASP A 1 120 ? -17.387 -3.982 16.949 1.00 85.06 120 ASP A C 1
ATOM 899 O O . ASP A 1 120 ? -16.940 -4.902 16.267 1.00 85.06 120 ASP A O 1
ATOM 903 N N . GLN A 1 121 ? -16.655 -3.367 17.893 1.00 85.81 121 GLN A N 1
ATOM 904 C CA . GLN A 1 121 ? -15.255 -3.649 18.245 1.00 85.81 121 GLN A CA 1
ATOM 905 C C . GLN A 1 121 ? -14.319 -3.682 17.024 1.00 85.81 121 GLN A C 1
ATOM 907 O O . GLN A 1 121 ? -13.447 -4.542 16.894 1.00 85.81 121 GLN A O 1
ATOM 912 N N . ILE A 1 122 ? -14.509 -2.742 16.092 1.00 86.31 122 ILE A N 1
ATOM 913 C CA . ILE A 1 122 ? -13.715 -2.682 14.860 1.00 86.31 122 ILE A CA 1
ATOM 914 C C . ILE A 1 122 ? -12.368 -1.999 15.154 1.00 86.31 122 ILE A C 1
ATOM 916 O O . ILE A 1 122 ? -12.355 -0.842 15.575 1.00 86.31 122 ILE A O 1
ATOM 920 N N . PRO A 1 123 ? -11.216 -2.636 14.874 1.00 90.75 123 PRO A N 1
ATOM 921 C CA . PRO A 1 123 ? -9.910 -2.012 15.067 1.00 90.75 123 PRO A CA 1
ATOM 922 C C . PRO A 1 123 ? -9.756 -0.721 14.249 1.00 90.75 123 PRO A C 1
ATOM 924 O O . PRO A 1 123 ? -9.963 -0.728 13.033 1.00 90.75 123 PRO A O 1
ATOM 927 N N . VAL A 1 124 ? -9.331 0.377 14.886 1.00 89.56 124 VAL A N 1
ATOM 928 C CA . VAL A 1 124 ? -9.004 1.641 14.200 1.00 89.56 124 VAL A CA 1
ATOM 929 C C . VAL A 1 124 ? -7.505 1.891 14.259 1.00 89.56 124 VAL A C 1
ATOM 931 O O . VAL A 1 124 ? -6.938 2.116 15.324 1.00 89.56 124 VAL A O 1
ATOM 934 N N . ILE A 1 125 ? -6.857 1.887 13.100 1.00 90.00 125 ILE A N 1
ATOM 935 C CA . ILE A 1 125 ? -5.420 2.099 12.950 1.00 90.00 125 ILE A CA 1
ATOM 936 C C . ILE A 1 125 ? -5.183 3.506 12.423 1.00 90.00 125 ILE A C 1
ATOM 938 O O . ILE A 1 125 ? -5.620 3.860 11.328 1.00 90.00 125 ILE A O 1
ATOM 942 N N . ARG A 1 126 ? -4.428 4.301 13.176 1.00 87.19 126 ARG A N 1
ATOM 943 C CA . ARG A 1 126 ? -3.887 5.574 12.707 1.00 87.19 126 ARG A CA 1
ATOM 944 C C . ARG A 1 126 ? -2.538 5.308 12.063 1.00 87.19 126 ARG A C 1
ATOM 946 O O . ARG A 1 126 ? -1.601 4.933 12.759 1.00 87.19 126 ARG A O 1
ATOM 953 N N . ARG A 1 127 ? -2.445 5.471 10.743 1.00 83.75 127 ARG A N 1
ATOM 954 C CA . ARG A 1 127 ? -1.205 5.212 9.994 1.00 83.75 127 ARG A CA 1
ATOM 955 C C . ARG A 1 127 ? -0.269 6.417 9.997 1.00 83.75 127 ARG A C 1
ATOM 957 O O . ARG A 1 127 ? -0.723 7.551 10.093 1.00 83.75 127 ARG A O 1
ATOM 964 N N . PHE A 1 128 ? 1.022 6.168 9.813 1.00 76.62 128 PHE A N 1
ATOM 965 C CA . PHE A 1 128 ? 2.053 7.207 9.713 1.00 76.62 128 PHE A CA 1
ATOM 966 C C . PHE A 1 128 ? 1.930 8.095 8.459 1.00 76.62 128 PHE A C 1
ATOM 968 O O . PHE A 1 128 ? 2.469 9.200 8.416 1.00 76.62 128 PHE A O 1
ATOM 975 N N . THR A 1 129 ? 1.214 7.613 7.440 1.00 70.25 129 THR A N 1
ATOM 976 C CA . THR A 1 129 ? 1.023 8.281 6.154 1.00 70.25 129 THR A CA 1
ATOM 977 C C . THR A 1 129 ? -0.213 9.181 6.100 1.00 70.25 129 THR A C 1
ATOM 979 O O . THR A 1 129 ? -1.246 8.937 6.735 1.00 70.25 129 THR A O 1
ATOM 982 N N . GLY A 1 130 ? -0.145 10.219 5.262 1.00 63.56 130 GLY A N 1
ATOM 983 C CA . GLY A 1 130 ? -1.308 11.044 4.941 1.00 63.56 130 GLY A CA 1
ATOM 984 C C . GLY A 1 130 ? -2.356 10.329 4.078 1.00 63.56 130 GLY A C 1
ATOM 985 O O . GLY A 1 130 ? -2.180 9.192 3.642 1.00 63.56 130 GLY A O 1
ATOM 986 N N . GLY A 1 131 ? -3.485 10.990 3.817 1.00 67.19 131 GLY A N 1
ATOM 987 C CA . GLY A 1 131 ? -4.548 10.520 2.913 1.00 67.19 131 GLY A CA 1
ATOM 988 C C . GLY A 1 131 ? -5.883 10.272 3.620 1.00 67.19 131 GLY A C 1
ATOM 989 O O . GLY A 1 131 ? -6.052 10.631 4.780 1.00 67.19 131 GLY A O 1
ATOM 990 N N . GLY A 1 132 ? -6.860 9.700 2.914 1.00 68.06 132 GLY A N 1
ATOM 991 C CA . GLY A 1 132 ? -8.182 9.445 3.498 1.00 68.06 132 GLY A CA 1
ATOM 992 C C . GLY A 1 132 ? -8.235 8.180 4.361 1.00 68.06 132 GLY A C 1
ATOM 993 O O . GLY A 1 132 ? -7.296 7.377 4.353 1.00 68.06 132 GLY A O 1
ATOM 994 N N . THR A 1 133 ? -9.373 7.990 5.023 1.00 74.62 133 THR A N 1
ATOM 995 C CA . THR A 1 133 ? -9.731 6.795 5.799 1.00 74.62 133 THR A CA 1
ATOM 996 C C . THR A 1 133 ? -10.259 5.687 4.889 1.00 74.62 133 THR A C 1
ATOM 998 O O . THR A 1 133 ? -10.965 5.989 3.930 1.00 74.62 133 THR A O 1
ATOM 1001 N N . VAL A 1 134 ? -9.907 4.430 5.163 1.00 76.69 134 VAL A N 1
ATOM 1002 C CA . VAL A 1 134 ? -10.379 3.243 4.427 1.00 76.69 134 VAL A CA 1
ATOM 1003 C C . VAL A 1 134 ? -10.821 2.143 5.380 1.00 76.69 134 VAL A C 1
ATOM 1005 O O . VAL A 1 134 ? -10.243 1.983 6.452 1.00 76.69 134 VAL A O 1
ATOM 1008 N N . ILE A 1 135 ? -11.797 1.346 4.953 1.00 81.44 135 ILE A N 1
ATOM 1009 C CA . ILE A 1 135 ? -12.131 0.064 5.579 1.00 81.44 135 ILE A CA 1
ATOM 1010 C C . ILE A 1 135 ? -11.421 -1.033 4.795 1.00 81.44 135 ILE A C 1
ATOM 1012 O O . ILE A 1 135 ? -11.473 -1.055 3.561 1.00 81.44 135 ILE A O 1
ATOM 1016 N N . VAL A 1 136 ? -10.748 -1.932 5.503 1.00 83.75 136 VAL A N 1
ATOM 1017 C CA . VAL A 1 136 ? -9.975 -3.015 4.901 1.00 83.75 136 VAL A CA 1
ATOM 1018 C C . VAL A 1 136 ? -10.350 -4.362 5.489 1.00 83.75 136 VAL A C 1
ATOM 1020 O O . VAL A 1 136 ? -10.729 -4.445 6.652 1.00 83.75 136 VAL A O 1
ATOM 1023 N N . ASP A 1 137 ? -10.260 -5.407 4.670 1.00 85.56 137 ASP A N 1
ATOM 1024 C CA . ASP A 1 137 ? -10.622 -6.781 5.015 1.00 85.56 137 ASP A CA 1
ATOM 1025 C C . ASP A 1 137 ? -9.847 -7.790 4.138 1.00 85.56 137 ASP A C 1
ATOM 1027 O O . ASP A 1 137 ? -8.934 -7.428 3.387 1.00 85.56 137 ASP A O 1
ATOM 1031 N N . HIS A 1 138 ? -10.215 -9.072 4.207 1.00 87.38 138 HIS A N 1
ATOM 1032 C CA . HIS A 1 138 ? -9.651 -10.140 3.369 1.00 87.38 138 HIS A CA 1
ATOM 1033 C C . HIS A 1 138 ? -9.828 -9.877 1.862 1.00 87.38 138 HIS A C 1
ATOM 1035 O O . HIS A 1 138 ? -9.059 -10.372 1.039 1.00 87.38 138 HIS A O 1
ATOM 1041 N N . GLY A 1 139 ? -10.831 -9.080 1.494 1.00 83.50 139 GLY A N 1
ATOM 1042 C CA . GLY A 1 139 ? -11.079 -8.624 0.141 1.00 83.50 139 GLY A CA 1
ATOM 1043 C C . GLY A 1 139 ? -10.172 -7.471 -0.279 1.00 83.50 139 GLY A C 1
ATOM 1044 O O . GLY A 1 139 ? -10.177 -7.124 -1.449 1.00 83.50 139 GLY A O 1
ATOM 1045 N N . THR A 1 140 ? -9.337 -6.874 0.563 1.00 84.75 140 THR A N 1
ATOM 1046 C CA . THR A 1 140 ? -8.458 -5.766 0.140 1.00 84.75 140 THR A CA 1
ATOM 1047 C C . THR A 1 140 ? -7.129 -6.269 -0.423 1.00 84.75 140 THR A C 1
ATOM 1049 O O . THR A 1 140 ? -6.525 -7.169 0.137 1.00 84.75 140 THR A O 1
ATOM 1052 N N . ILE A 1 141 ? -6.660 -5.726 -1.546 1.00 88.06 141 ILE A N 1
ATOM 1053 C CA . ILE A 1 141 ? -5.271 -5.853 -2.008 1.00 88.06 141 ILE A CA 1
ATOM 1054 C C . ILE A 1 141 ? -4.571 -4.542 -1.686 1.00 88.06 141 ILE A C 1
ATOM 1056 O O . ILE A 1 141 ? -5.079 -3.468 -2.021 1.00 88.06 141 ILE A O 1
ATOM 1060 N N . PHE A 1 142 ? -3.403 -4.637 -1.072 1.00 89.50 142 PHE A N 1
ATOM 1061 C CA . PHE A 1 142 ? -2.532 -3.495 -0.843 1.00 89.50 142 PHE A CA 1
ATOM 1062 C C . PHE A 1 142 ? -1.344 -3.586 -1.784 1.00 89.50 142 PHE A C 1
ATOM 1064 O O . PHE A 1 142 ? -0.732 -4.645 -1.899 1.00 89.50 142 PHE A O 1
ATOM 1071 N N . VAL A 1 143 ? -1.026 -2.479 -2.444 1.00 91.25 143 VAL A N 1
ATOM 1072 C CA . VAL A 1 143 ? 0.183 -2.337 -3.251 1.00 91.25 143 VAL A CA 1
ATOM 1073 C C . VAL A 1 143 ? 0.894 -1.076 -2.798 1.00 91.25 143 VAL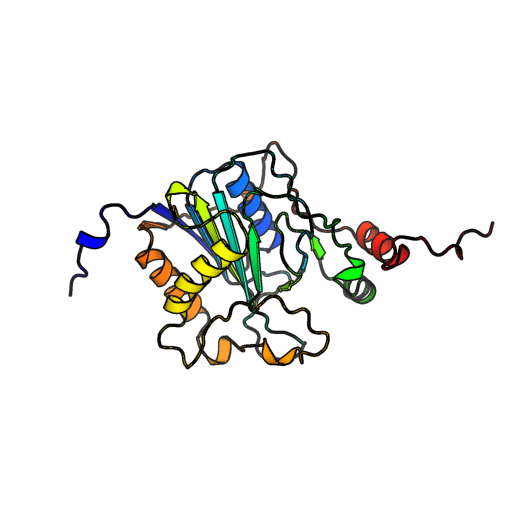 A C 1
ATOM 1075 O O . VAL A 1 143 ? 0.396 0.030 -3.013 1.00 91.25 143 VAL A O 1
ATOM 1078 N N . THR A 1 144 ? 2.056 -1.242 -2.187 1.00 91.31 144 THR A N 1
ATOM 1079 C CA . THR A 1 144 ? 2.894 -0.140 -1.725 1.00 91.31 144 THR A CA 1
ATOM 1080 C C . THR A 1 144 ? 4.148 -0.052 -2.568 1.00 91.31 144 THR A C 1
ATOM 1082 O O . THR A 1 144 ? 4.840 -1.046 -2.764 1.00 91.31 144 THR A O 1
ATOM 1085 N N . PHE A 1 145 ? 4.457 1.151 -3.037 1.00 91.19 145 PHE A N 1
ATOM 1086 C CA . PHE A 1 145 ? 5.729 1.488 -3.651 1.00 91.19 145 PHE A CA 1
ATOM 1087 C C . PHE A 1 145 ? 6.486 2.421 -2.719 1.00 91.19 145 PHE A C 1
ATOM 1089 O O . PHE A 1 145 ? 5.952 3.459 -2.337 1.00 91.19 145 PHE A O 1
ATOM 1096 N N . ILE A 1 146 ? 7.721 2.070 -2.384 1.00 90.50 146 ILE A N 1
ATOM 1097 C CA . ILE A 1 146 ? 8.695 2.946 -1.733 1.00 90.50 146 ILE A CA 1
ATOM 10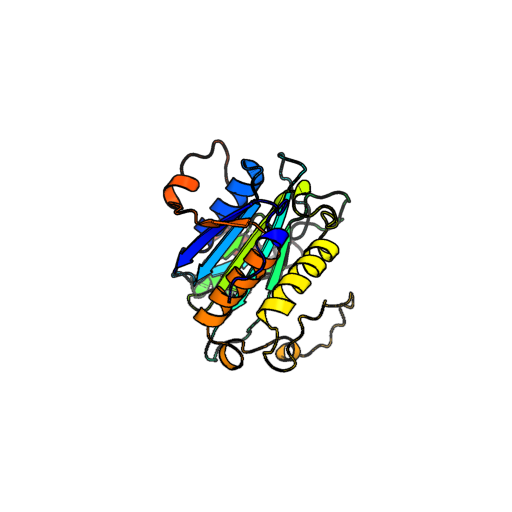98 C C . ILE A 1 146 ? 9.818 3.125 -2.745 1.00 90.50 146 ILE A C 1
ATOM 1100 O O . ILE A 1 146 ? 10.440 2.151 -3.153 1.00 90.50 146 ILE A O 1
ATOM 1104 N N . CYS A 1 147 ? 10.058 4.344 -3.205 1.00 88.56 147 CYS A N 1
ATOM 1105 C CA . CYS A 1 147 ? 11.065 4.637 -4.214 1.00 88.56 147 CYS A CA 1
ATOM 1106 C C . CYS A 1 147 ? 12.014 5.714 -3.707 1.00 88.56 147 CYS A C 1
ATOM 1108 O O . CYS A 1 147 ? 11.596 6.779 -3.254 1.00 88.56 147 CYS A O 1
ATOM 1110 N N . ASN A 1 148 ? 13.307 5.461 -3.832 1.00 86.44 148 ASN A N 1
ATOM 1111 C CA . ASN A 1 148 ? 14.327 6.482 -3.733 1.00 86.44 148 ASN A CA 1
ATOM 1112 C C . ASN A 1 148 ? 14.147 7.497 -4.870 1.00 86.44 148 ASN A C 1
ATOM 1114 O O . ASN A 1 148 ? 13.829 7.134 -6.004 1.00 86.44 148 ASN A O 1
ATOM 1118 N N . ARG A 1 149 ? 14.371 8.775 -4.570 1.00 82.50 149 ARG A N 1
ATOM 1119 C CA . ARG A 1 149 ? 14.312 9.879 -5.529 1.00 82.50 149 ARG A CA 1
ATOM 1120 C C . ARG A 1 149 ? 15.145 9.611 -6.782 1.00 82.50 149 ARG A C 1
ATOM 1122 O O . ARG A 1 149 ? 14.700 9.953 -7.872 1.00 82.50 149 ARG A O 1
ATOM 1129 N N . ASP A 1 150 ? 16.305 8.977 -6.638 1.00 85.25 150 ASP A N 1
ATOM 1130 C CA . ASP A 1 150 ? 17.205 8.708 -7.765 1.00 85.25 150 ASP A CA 1
ATOM 1131 C C . ASP A 1 150 ? 16.643 7.642 -8.724 1.00 85.25 150 ASP A C 1
ATOM 1133 O O . ASP A 1 150 ? 16.956 7.650 -9.912 1.00 85.25 150 ASP A O 1
ATOM 1137 N N . ALA A 1 151 ? 15.762 6.761 -8.236 1.00 87.38 151 ALA A N 1
ATOM 1138 C CA . ALA A 1 151 ? 15.077 5.764 -9.056 1.00 87.38 151 ALA A CA 1
ATOM 1139 C C . ALA A 1 151 ? 13.906 6.355 -9.860 1.00 87.38 151 ALA A C 1
ATOM 1141 O O . ALA A 1 151 ? 13.464 5.767 -10.844 1.00 87.38 151 ALA A O 1
ATOM 1142 N N . VAL A 1 152 ? 13.395 7.517 -9.447 1.00 86.81 152 VAL A N 1
ATOM 1143 C CA . VAL A 1 152 ? 12.260 8.208 -10.075 1.00 86.81 152 VAL A CA 1
ATOM 1144 C C . VAL A 1 152 ? 12.522 9.724 -10.149 1.00 86.81 152 VAL A C 1
ATOM 1146 O O . VAL A 1 152 ? 11.793 10.523 -9.559 1.00 86.81 152 VAL A O 1
ATOM 1149 N N . PRO A 1 153 ? 13.555 10.163 -10.896 1.00 83.69 153 PRO A N 1
ATOM 1150 C CA . PRO A 1 153 ? 14.082 11.531 -10.824 1.00 83.69 153 PRO A CA 1
ATOM 1151 C C . PRO A 1 153 ? 13.091 12.611 -11.286 1.00 83.69 153 PRO A C 1
ATOM 1153 O O . PRO A 1 153 ? 13.220 13.779 -10.919 1.00 83.69 153 PRO A O 1
ATOM 1156 N N . THR A 1 154 ? 12.086 12.236 -12.081 1.00 85.25 154 THR A N 1
ATOM 1157 C CA . THR A 1 154 ? 11.036 13.136 -12.577 1.00 85.25 154 THR A CA 1
ATOM 1158 C C . THR A 1 154 ? 9.877 13.313 -11.596 1.00 85.25 154 THR A C 1
ATOM 1160 O O . THR A 1 154 ? 8.993 14.136 -11.841 1.00 85.25 154 THR A O 1
ATOM 1163 N N . VAL A 1 155 ? 9.844 12.546 -10.502 1.00 83.62 155 VAL A N 1
ATOM 1164 C CA . VAL A 1 155 ? 8.747 12.558 -9.532 1.00 83.62 155 VAL A CA 1
ATOM 1165 C C . VAL A 1 155 ? 9.094 13.487 -8.383 1.00 83.62 155 VAL A C 1
ATOM 1167 O O . VAL A 1 155 ? 10.085 13.322 -7.675 1.00 83.62 155 VAL A O 1
ATOM 1170 N N . GLN A 1 156 ? 8.251 14.491 -8.192 1.00 79.19 156 GLN A N 1
ATOM 1171 C CA . GLN A 1 156 ? 8.398 15.441 -7.105 1.00 79.19 156 GLN A CA 1
ATOM 1172 C C . GLN A 1 156 ? 7.775 14.885 -5.816 1.00 79.19 156 GLN A C 1
ATOM 1174 O O . GLN A 1 156 ? 6.752 14.195 -5.876 1.00 79.19 156 GLN A O 1
ATOM 1179 N N . PRO A 1 157 ? 8.319 15.225 -4.634 1.00 73.44 157 PRO A N 1
ATOM 1180 C CA . PRO A 1 157 ? 7.885 14.676 -3.351 1.00 73.44 157 PRO A CA 1
ATOM 1181 C C . PRO A 1 157 ? 6.611 15.319 -2.797 1.00 73.44 157 PRO A C 1
ATOM 1183 O O . PRO A 1 157 ? 6.509 15.621 -1.613 1.00 73.44 157 PRO A O 1
ATOM 1186 N N . TYR A 1 158 ? 5.600 15.496 -3.644 1.00 69.38 158 TYR A N 1
ATOM 1187 C CA . TYR A 1 158 ? 4.284 15.979 -3.242 1.00 69.38 158 TYR A CA 1
ATOM 1188 C C . TYR A 1 158 ? 3.161 15.107 -3.824 1.00 69.38 158 TYR A C 1
ATOM 1190 O O . TYR A 1 158 ? 3.315 14.553 -4.918 1.00 69.38 158 TYR A O 1
ATOM 1198 N N . PRO A 1 159 ? 1.998 15.014 -3.140 1.00 69.69 159 PRO A N 1
ATOM 1199 C CA . PRO A 1 159 ? 0.939 14.055 -3.461 1.00 69.69 159 PRO A CA 1
ATOM 1200 C C . PRO A 1 159 ? 0.550 13.996 -4.939 1.00 69.69 159 PRO A C 1
ATOM 1202 O O . PRO A 1 159 ? 0.496 12.916 -5.511 1.00 69.69 159 PRO A O 1
ATOM 1205 N N . ARG A 1 160 ? 0.347 15.146 -5.595 1.00 72.75 160 ARG A N 1
ATOM 1206 C CA . ARG A 1 160 ? -0.057 15.190 -7.009 1.00 72.75 160 ARG A CA 1
ATOM 1207 C C . ARG A 1 160 ? 0.956 14.523 -7.944 1.00 72.75 160 ARG A C 1
ATOM 1209 O O . ARG A 1 160 ? 0.545 13.774 -8.821 1.00 72.75 160 ARG A O 1
ATOM 1216 N N . SER A 1 161 ? 2.254 14.791 -7.783 1.00 78.19 161 SER A N 1
ATOM 1217 C CA . SER A 1 161 ? 3.269 14.209 -8.670 1.00 78.19 161 SER A CA 1
ATOM 1218 C C . SER A 1 161 ? 3.394 12.703 -8.446 1.00 78.19 161 SER A C 1
ATOM 1220 O O . SER A 1 161 ? 3.440 11.953 -9.418 1.00 78.19 161 SER A O 1
ATOM 1222 N N . ILE A 1 162 ? 3.331 12.260 -7.187 1.00 77.31 162 ILE A N 1
ATOM 1223 C CA . ILE A 1 162 ? 3.352 10.839 -6.822 1.00 77.31 162 ILE A CA 1
ATOM 1224 C C . ILE A 1 162 ? 2.116 10.111 -7.376 1.00 77.31 162 ILE A C 1
ATOM 1226 O O . ILE A 1 162 ? 2.253 9.054 -7.983 1.00 77.31 162 ILE A O 1
ATOM 1230 N N . MET A 1 163 ? 0.918 10.684 -7.213 1.00 75.25 163 MET A N 1
ATOM 1231 C CA . MET A 1 163 ? -0.331 10.118 -7.743 1.00 75.25 163 MET A CA 1
ATOM 1232 C C . MET A 1 163 ? -0.343 10.070 -9.269 1.00 75.25 163 MET A C 1
ATOM 1234 O O . MET A 1 163 ? -0.858 9.120 -9.852 1.00 75.25 163 MET A O 1
ATOM 1238 N N . HIS A 1 164 ? 0.207 11.091 -9.929 1.00 80.19 164 HIS A N 1
ATOM 1239 C CA . HIS A 1 164 ? 0.332 11.085 -11.380 1.00 80.19 164 HIS A CA 1
ATOM 1240 C C . HIS A 1 164 ? 1.269 9.963 -11.834 1.00 80.19 164 HIS A C 1
ATOM 1242 O O . HIS A 1 164 ? 0.882 9.158 -12.676 1.00 80.19 164 HIS A O 1
ATOM 1248 N N . TRP A 1 165 ? 2.454 9.855 -11.234 1.00 85.31 165 TRP A N 1
ATOM 1249 C CA . TRP A 1 165 ? 3.404 8.791 -11.548 1.00 85.31 165 TRP A CA 1
ATOM 1250 C C . TRP A 1 165 ? 2.809 7.395 -11.325 1.00 85.31 165 TRP A C 1
ATOM 1252 O O . TRP A 1 165 ? 2.839 6.567 -12.233 1.00 85.31 165 TRP A O 1
ATOM 1262 N N . SER A 1 166 ? 2.181 7.150 -10.171 1.00 82.50 166 SER A N 1
ATOM 1263 C CA . SER A 1 166 ? 1.571 5.848 -9.887 1.00 82.50 166 SER A CA 1
ATOM 1264 C C . SER A 1 166 ? 0.413 5.534 -10.835 1.00 82.50 166 SER A C 1
ATOM 1266 O O . SER A 1 166 ? 0.235 4.381 -11.223 1.00 82.50 166 SER A O 1
ATOM 1268 N N . SER A 1 167 ? -0.343 6.548 -11.278 1.00 79.62 167 SER A N 1
ATOM 1269 C CA . SER A 1 167 ? -1.402 6.359 -12.275 1.00 79.62 167 SER A CA 1
ATOM 1270 C C . SER A 1 167 ? -0.879 5.824 -13.610 1.00 79.62 167 SER A C 1
ATOM 1272 O O . SER A 1 167 ? -1.585 5.056 -14.257 1.00 79.62 167 SER A O 1
ATOM 1274 N N . LEU A 1 168 ? 0.351 6.175 -14.008 1.00 84.38 168 LEU A N 1
ATOM 1275 C CA . LEU A 1 168 ? 0.967 5.663 -15.236 1.00 84.38 168 LEU A CA 1
ATOM 1276 C C . LEU A 1 168 ? 1.231 4.159 -15.128 1.00 84.38 168 LEU A C 1
ATOM 1278 O O . LEU A 1 168 ? 0.854 3.419 -16.031 1.00 84.38 168 LEU A O 1
ATOM 1282 N N . LEU A 1 169 ? 1.760 3.706 -13.988 1.00 86.12 169 LEU A N 1
ATOM 1283 C CA . LEU A 1 169 ? 1.959 2.283 -13.707 1.00 86.12 169 LEU A CA 1
ATOM 1284 C C . LEU A 1 169 ? 0.619 1.532 -13.723 1.00 86.12 169 LEU A C 1
ATOM 1286 O O . LEU A 1 169 ? 0.480 0.507 -14.386 1.00 86.12 169 LEU A O 1
ATOM 1290 N N . TYR A 1 170 ? -0.414 2.067 -13.065 1.00 83.94 170 TYR A N 1
ATOM 1291 C CA . TYR A 1 170 ? -1.738 1.435 -13.075 1.00 83.94 170 TYR A CA 1
ATOM 1292 C C . TYR A 1 170 ? -2.411 1.430 -14.449 1.00 83.94 170 TYR A C 1
ATOM 1294 O O . TYR A 1 170 ? -3.189 0.519 -14.728 1.00 83.94 170 TYR A O 1
ATOM 1302 N N . ASN A 1 171 ? -2.118 2.388 -15.331 1.00 83.25 171 ASN A N 1
ATOM 1303 C CA . ASN A 1 171 ? -2.630 2.345 -16.701 1.00 83.25 171 ASN A CA 1
ATOM 1304 C C . ASN A 1 171 ? -2.124 1.109 -17.460 1.00 83.25 171 ASN A C 1
ATOM 1306 O O . ASN A 1 171 ? -2.876 0.566 -18.265 1.00 83.25 171 ASN A O 1
ATOM 1310 N N . GLU A 1 172 ? -0.908 0.634 -17.179 1.00 88.56 172 GLU A N 1
ATOM 1311 C CA . GLU A 1 172 ? -0.385 -0.625 -17.732 1.00 88.56 172 GLU A CA 1
ATOM 1312 C C . GLU A 1 172 ? -1.102 -1.835 -17.131 1.00 88.56 172 GLU A C 1
ATOM 1314 O O . GLU A 1 172 ? -1.563 -2.713 -17.862 1.00 88.56 172 GLU A O 1
ATOM 1319 N N . VAL A 1 173 ? -1.308 -1.840 -15.808 1.00 85.50 173 VAL A N 1
ATOM 1320 C CA . VAL A 1 173 ? -2.064 -2.902 -15.117 1.00 85.50 173 VAL A CA 1
ATOM 1321 C C . VAL A 1 173 ? -3.474 -3.045 -15.696 1.00 85.50 173 VAL A C 1
ATOM 1323 O O . VAL A 1 173 ? -3.974 -4.156 -15.888 1.00 85.50 173 VAL A O 1
ATOM 1326 N N . PHE A 1 174 ? -4.116 -1.924 -16.021 1.00 81.50 174 PHE A N 1
ATOM 1327 C CA . PHE A 1 174 ? -5.458 -1.893 -16.599 1.00 81.50 174 PHE A CA 1
ATOM 1328 C C . PHE A 1 174 ? -5.480 -1.864 -18.129 1.00 81.50 174 PHE A C 1
ATOM 1330 O O . PHE A 1 174 ? -6.557 -1.803 -18.726 1.00 81.50 174 PHE A O 1
ATOM 1337 N N . GLN A 1 175 ? -4.326 -1.975 -18.791 1.00 82.75 175 GLN A N 1
ATOM 1338 C CA . GLN A 1 175 ? -4.266 -1.973 -20.245 1.00 82.75 175 GLN A CA 1
ATOM 1339 C C . GLN A 1 175 ? -5.049 -3.164 -20.812 1.00 82.75 175 GLN A C 1
ATOM 1341 O O . GLN A 1 175 ? -4.891 -4.315 -20.387 1.00 82.75 175 GLN A O 1
ATOM 1346 N N . GLY A 1 176 ? -5.929 -2.867 -21.771 1.00 75.56 176 GLY A N 1
ATOM 1347 C CA . GLY A 1 176 ? -6.821 -3.847 -22.391 1.00 75.56 176 GLY A CA 1
ATOM 1348 C C . GLY A 1 176 ? -8.010 -4.276 -21.522 1.00 75.56 176 GLY A C 1
ATOM 1349 O O . GLY A 1 176 ? -8.759 -5.156 -21.935 1.00 75.56 176 GLY A O 1
ATOM 1350 N N . ILE A 1 177 ? -8.209 -3.674 -20.341 1.00 70.88 177 ILE A N 1
ATOM 1351 C CA . ILE A 1 177 ? -9.307 -4.002 -19.423 1.00 70.88 177 ILE A CA 1
ATOM 1352 C C . ILE A 1 177 ? -10.381 -2.910 -19.499 1.00 70.88 177 ILE A C 1
ATOM 1354 O O . ILE A 1 177 ? -10.394 -1.948 -18.730 1.00 70.88 177 ILE A O 1
ATOM 1358 N N . GLY A 1 178 ? -11.305 -3.072 -20.449 1.00 63.03 178 GLY A N 1
ATOM 1359 C CA . GLY A 1 178 ? -12.433 -2.159 -20.653 1.00 63.03 178 GLY A CA 1
ATOM 1360 C C . GLY A 1 178 ? -12.022 -0.695 -20.883 1.00 63.03 178 GLY A C 1
ATOM 1361 O O . GLY A 1 178 ? -10.893 -0.390 -21.253 1.00 63.03 178 GLY A O 1
ATOM 1362 N N . ASN A 1 179 ? -12.950 0.235 -20.636 1.00 57.53 179 ASN A N 1
ATOM 1363 C CA . ASN A 1 179 ? -12.695 1.684 -20.683 1.00 57.53 179 ASN A CA 1
ATOM 1364 C C . ASN A 1 179 ? -12.156 2.233 -19.344 1.00 57.53 179 ASN A C 1
ATOM 1366 O O . ASN A 1 179 ? -12.376 3.404 -19.022 1.00 57.53 179 ASN A O 1
ATOM 1370 N N . PHE A 1 180 ? -11.500 1.399 -18.526 1.00 54.84 180 PHE A N 1
ATOM 1371 C CA . PHE A 1 180 ? -11.035 1.813 -17.205 1.00 54.84 180 PHE A CA 1
ATOM 1372 C C . PHE A 1 180 ? -9.870 2.805 -17.329 1.00 54.84 180 PHE A C 1
ATOM 1374 O O . PHE A 1 180 ? -8.845 2.515 -17.941 1.00 54.84 180 PHE A O 1
ATOM 1381 N N . LYS A 1 181 ? -10.029 3.996 -16.742 1.00 53.84 181 LYS A N 1
ATOM 1382 C CA . LYS A 1 181 ? -8.969 5.003 -16.612 1.00 53.84 181 LYS A CA 1
ATOM 1383 C C . LYS A 1 181 ? -8.965 5.526 -15.186 1.00 53.84 181 LYS A C 1
ATOM 1385 O O . LYS A 1 181 ? -9.995 6.010 -14.711 1.00 53.84 181 LYS A O 1
ATOM 1390 N N . LEU A 1 182 ? -7.811 5.480 -14.524 1.00 52.41 182 LEU A N 1
ATOM 1391 C CA . LEU A 1 182 ? -7.639 6.106 -13.218 1.00 52.41 182 LEU A CA 1
ATOM 1392 C C . LEU A 1 182 ? -7.699 7.632 -13.412 1.00 52.41 182 LEU A C 1
ATOM 1394 O O . LEU A 1 182 ? -6.803 8.226 -14.007 1.00 52.41 182 LEU A O 1
ATOM 1398 N N . ARG A 1 183 ? -8.793 8.276 -12.991 1.00 49.72 183 ARG A N 1
ATOM 1399 C CA . ARG A 1 183 ? -8.956 9.734 -13.111 1.00 49.72 183 ARG A CA 1
ATOM 1400 C C . ARG A 1 183 ? -8.440 10.434 -11.855 1.00 49.72 183 ARG A C 1
ATOM 1402 O O . ARG A 1 183 ? -8.859 10.104 -10.750 1.00 49.72 183 ARG A O 1
ATOM 1409 N N . GLU A 1 184 ? -7.565 11.427 -12.026 1.00 44.72 184 GLU A N 1
ATOM 1410 C CA . GLU A 1 184 ? -7.174 12.334 -10.941 1.00 44.72 184 GLU A CA 1
ATOM 1411 C C . GLU A 1 184 ? -8.409 13.140 -10.506 1.00 44.72 184 GLU A C 1
ATOM 1413 O O . GLU A 1 184 ? -9.061 13.802 -11.320 1.00 44.72 184 GLU A O 1
ATOM 1418 N N . ASN A 1 185 ? -8.754 13.088 -9.219 1.00 46.72 185 ASN A N 1
ATOM 1419 C CA . ASN A 1 185 ? -9.833 13.904 -8.677 1.00 46.72 185 ASN A CA 1
ATOM 1420 C C . ASN A 1 185 ? -9.393 15.376 -8.671 1.00 46.72 185 ASN A C 1
ATOM 1422 O O . ASN A 1 185 ? -8.657 15.822 -7.793 1.00 46.72 185 ASN A O 1
ATOM 1426 N N . GLY A 1 186 ? -9.834 16.140 -9.674 1.00 34.91 186 GLY A N 1
ATOM 1427 C CA . GLY A 1 186 ? -9.624 17.586 -9.734 1.00 34.91 186 GLY A CA 1
ATOM 1428 C C . GLY A 1 186 ? -10.166 18.291 -8.483 1.00 34.91 186 GLY A C 1
ATOM 1429 O O . GLY A 1 186 ? -11.226 17.924 -7.976 1.00 34.91 186 GLY A O 1
ATOM 1430 N N . LYS A 1 187 ? -9.429 19.302 -7.998 1.00 30.08 187 LYS A N 1
ATOM 1431 C CA . LYS A 1 187 ? -9.653 20.111 -6.780 1.00 30.08 187 LYS A CA 1
ATOM 1432 C C . LYS A 1 187 ? -11.012 20.843 -6.726 1.00 30.08 187 LYS A C 1
ATOM 1434 O O . LYS A 1 187 ? -11.058 22.069 -6.692 1.00 30.08 187 LYS A O 1
ATOM 1439 N N . ARG A 1 188 ? -12.135 20.129 -6.686 1.00 25.81 188 ARG A N 1
ATOM 1440 C CA . ARG A 1 188 ? -13.440 20.716 -6.368 1.00 25.81 188 ARG A CA 1
ATOM 1441 C C . ARG A 1 188 ? -14.111 19.862 -5.302 1.00 25.81 188 ARG A C 1
ATOM 1443 O O . ARG A 1 188 ? -14.785 18.888 -5.624 1.00 25.81 188 ARG A O 1
ATOM 1450 N N . LEU A 1 189 ? -13.919 20.244 -4.034 1.00 33.91 189 LEU A N 1
ATOM 1451 C CA . LEU A 1 189 ? -14.881 19.935 -2.974 1.00 33.91 189 LEU A CA 1
ATOM 1452 C C . LEU A 1 189 ? -16.208 20.599 -3.379 1.00 33.91 189 LEU A C 1
ATOM 1454 O O . LEU A 1 189 ? -16.488 21.731 -3.007 1.00 33.91 189 LEU A O 1
ATOM 1458 N N . SER A 1 190 ? -16.995 19.945 -4.230 1.00 28.77 190 SER A N 1
ATOM 1459 C CA . SER A 1 190 ? -18.390 20.316 -4.446 1.00 28.77 190 SER A CA 1
ATOM 1460 C C . SER A 1 190 ? -19.245 19.372 -3.618 1.00 28.77 190 SER A C 1
ATOM 1462 O O . SER A 1 190 ? -19.244 18.171 -3.889 1.00 28.77 190 SER A O 1
ATOM 1464 N N . LEU A 1 191 ? -19.965 19.940 -2.652 1.00 30.66 191 LEU A N 1
ATOM 1465 C CA . LEU A 1 191 ? -20.938 19.346 -1.726 1.00 30.66 191 LEU A CA 1
ATOM 1466 C C . LEU A 1 191 ? -22.108 18.555 -2.373 1.00 30.66 191 LEU A C 1
ATOM 1468 O O . LEU A 1 191 ? -23.154 18.390 -1.761 1.00 30.66 191 LEU A O 1
ATOM 1472 N N . ALA A 1 192 ? -21.980 18.046 -3.597 1.00 30.33 192 ALA A N 1
ATOM 1473 C CA . ALA A 1 192 ? -23.055 17.333 -4.284 1.00 30.33 192 ALA A CA 1
ATOM 1474 C C . ALA A 1 192 ? -22.514 16.340 -5.324 1.00 30.33 192 ALA A C 1
ATOM 1476 O O . ALA A 1 192 ? -22.768 16.482 -6.519 1.00 30.33 192 ALA A O 1
ATOM 1477 N N . ARG A 1 193 ? -21.741 15.333 -4.902 1.00 35.75 193 ARG A N 1
ATOM 1478 C CA . ARG A 1 193 ? -21.478 14.161 -5.754 1.00 35.75 193 ARG A CA 1
ATOM 1479 C C . ARG A 1 193 ? -22.012 12.907 -5.083 1.00 35.75 193 ARG A C 1
ATOM 1481 O O . ARG A 1 193 ? -21.766 12.674 -3.904 1.00 35.75 193 ARG A O 1
ATOM 1488 N N . ASN A 1 194 ? -22.768 12.119 -5.841 1.00 35.72 194 ASN A N 1
ATOM 1489 C CA . ASN A 1 194 ? -23.305 10.84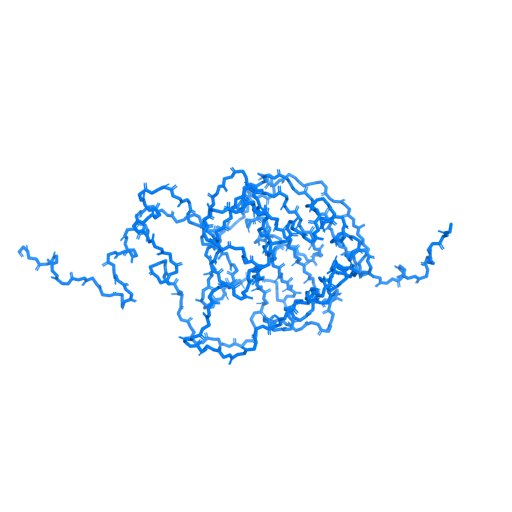3 -5.395 1.00 35.72 194 ASN A CA 1
ATOM 1490 C C . ASN A 1 194 ? -22.127 9.868 -5.208 1.00 35.72 194 ASN A C 1
ATOM 1492 O O . ASN A 1 194 ? -21.402 9.584 -6.158 1.00 35.72 194 ASN A O 1
ATOM 1496 N N . HIS A 1 195 ? -21.930 9.369 -3.985 1.00 43.91 195 HIS A N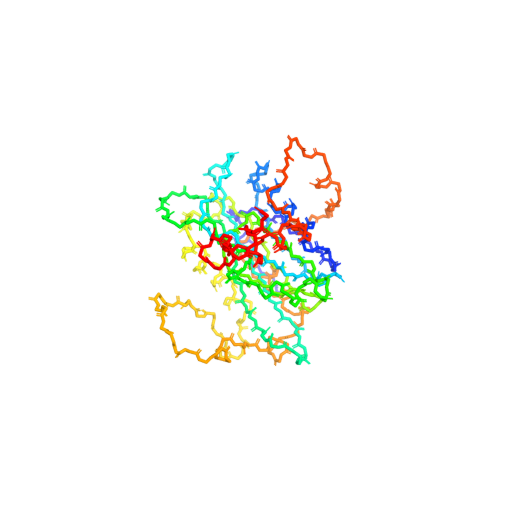 1
ATOM 1497 C CA . HIS A 1 195 ? -20.842 8.465 -3.576 1.00 43.91 195 HIS A CA 1
ATOM 1498 C C . HIS A 1 195 ? -20.706 7.204 -4.454 1.00 43.91 195 HIS A C 1
ATOM 1500 O O . HIS A 1 195 ? -19.676 6.537 -4.425 1.00 43.91 195 HIS A O 1
ATOM 1506 N N . LYS A 1 196 ? -21.718 6.887 -5.273 1.00 35.00 196 LYS A N 1
ATOM 1507 C CA . LYS A 1 196 ? -21.733 5.753 -6.205 1.00 35.00 196 LYS A CA 1
ATOM 1508 C C . LYS A 1 196 ? -20.908 5.953 -7.486 1.00 35.00 196 LYS A C 1
ATOM 1510 O O . LYS A 1 196 ? -20.557 4.956 -8.104 1.00 35.00 196 LYS A O 1
ATOM 1515 N N . GLU A 1 197 ? -20.567 7.183 -7.883 1.00 35.38 197 GLU A N 1
ATOM 1516 C CA . GLU A 1 197 ? -19.794 7.437 -9.121 1.00 35.38 197 GLU A CA 1
ATOM 1517 C C . GLU A 1 197 ? -18.308 7.042 -9.030 1.00 35.38 197 GLU A C 1
ATOM 1519 O O . GLU A 1 197 ? -17.640 6.924 -10.055 1.00 35.38 197 GLU A O 1
ATOM 1524 N N . PHE A 1 198 ? -17.780 6.809 -7.824 1.00 41.28 198 PHE A N 1
ATOM 1525 C CA . PHE A 1 198 ? -16.363 6.480 -7.599 1.00 41.28 198 PHE A CA 1
ATOM 1526 C C . PHE A 1 198 ? -16.094 4.982 -7.424 1.00 41.28 198 PHE A C 1
ATOM 1528 O O . PHE A 1 198 ? -14.947 4.579 -7.229 1.00 41.28 198 PHE A O 1
ATOM 1535 N N . LEU A 1 199 ? -17.141 4.153 -7.469 1.00 49.12 199 LEU A N 1
ATOM 1536 C CA . LEU A 1 199 ? -17.059 2.763 -7.040 1.00 49.12 199 LEU A CA 1
ATOM 1537 C C . LEU A 1 199 ? -16.951 1.827 -8.245 1.00 49.12 199 LEU A C 1
ATOM 1539 O O . LEU A 1 199 ? -17.953 1.443 -8.847 1.00 49.12 199 LEU A O 1
ATOM 1543 N N . CYS A 1 200 ? -15.725 1.429 -8.585 1.00 51.25 200 CYS A N 1
ATOM 1544 C CA . CYS A 1 200 ? -15.491 0.364 -9.555 1.00 51.25 200 CYS A CA 1
ATOM 1545 C C . CYS A 1 200 ? -15.456 -0.995 -8.842 1.00 51.25 200 CYS A C 1
ATOM 1547 O O . CYS A 1 200 ? -14.655 -1.216 -7.932 1.00 51.25 200 CYS A O 1
ATOM 1549 N N . ARG A 1 201 ? -16.299 -1.939 -9.273 1.00 60.72 201 ARG A N 1
ATOM 1550 C CA . ARG A 1 201 ? -16.217 -3.342 -8.847 1.00 60.72 201 ARG A CA 1
ATOM 1551 C C . ARG A 1 201 ? -15.068 -4.022 -9.580 1.00 60.72 201 ARG A C 1
ATOM 1553 O O . ARG A 1 201 ? -15.292 -4.700 -10.571 1.00 60.72 201 ARG A O 1
ATOM 1560 N N . MET A 1 202 ? -13.843 -3.861 -9.084 1.00 64.56 202 MET A N 1
ATOM 1561 C CA . MET A 1 202 ? -12.634 -4.395 -9.733 1.00 64.56 202 MET A CA 1
ATOM 1562 C C . MET A 1 202 ? -12.727 -5.887 -10.086 1.00 64.56 202 MET A C 1
ATOM 1564 O O . MET A 1 202 ? -12.294 -6.289 -11.163 1.00 64.56 202 MET A O 1
ATOM 1568 N N . LYS A 1 203 ? -13.387 -6.674 -9.229 1.00 66.69 203 LYS A N 1
ATOM 1569 C CA . LYS A 1 203 ? -13.661 -8.104 -9.437 1.00 66.69 203 LYS A CA 1
ATOM 1570 C C . LYS A 1 203 ? -14.481 -8.425 -10.697 1.00 66.69 203 LYS A C 1
ATOM 1572 O O . LYS A 1 203 ? -14.432 -9.555 -11.163 1.00 66.69 203 LYS A O 1
ATOM 1577 N N . ASP A 1 204 ? -15.250 -7.462 -11.208 1.00 68.12 204 ASP A N 1
ATOM 1578 C CA . ASP A 1 204 ? -16.082 -7.628 -12.402 1.00 68.12 204 ASP A CA 1
ATOM 1579 C C . ASP A 1 204 ? -15.267 -7.358 -13.691 1.00 68.12 204 ASP A C 1
ATOM 1581 O O . ASP A 1 204 ? -15.708 -7.715 -14.779 1.00 68.12 204 ASP A O 1
ATOM 1585 N N . TYR A 1 205 ? -14.073 -6.757 -13.580 1.00 69.56 205 TYR A N 1
ATOM 1586 C CA . TYR A 1 205 ? -13.219 -6.374 -14.717 1.00 69.56 205 TYR A CA 1
ATOM 1587 C C . TYR A 1 205 ? -11.946 -7.212 -14.842 1.00 69.56 205 TYR A C 1
ATOM 1589 O O . TYR A 1 205 ? -11.445 -7.437 -15.941 1.00 69.56 205 TYR A O 1
ATOM 1597 N N . LEU A 1 206 ? -11.389 -7.648 -13.720 1.00 77.56 206 LEU A N 1
ATOM 1598 C CA . LEU A 1 206 ? -10.112 -8.347 -13.654 1.00 77.56 206 LEU A CA 1
ATOM 1599 C C . LEU A 1 206 ? -10.215 -9.388 -12.540 1.00 77.56 206 LEU A C 1
ATOM 1601 O O . LEU A 1 206 ? -10.899 -9.088 -11.576 1.00 77.56 206 LEU A O 1
ATOM 1605 N N . PRO A 1 207 ? -9.608 -10.587 -12.632 1.00 86.38 207 PRO A N 1
ATOM 1606 C CA . PRO A 1 207 ? -9.433 -11.488 -11.486 1.00 86.38 207 PRO A CA 1
ATOM 1607 C C . PRO A 1 207 ? -8.332 -11.031 -10.514 1.00 86.38 207 PRO A C 1
ATOM 1609 O O . PRO A 1 207 ? -7.391 -10.344 -10.901 1.00 86.38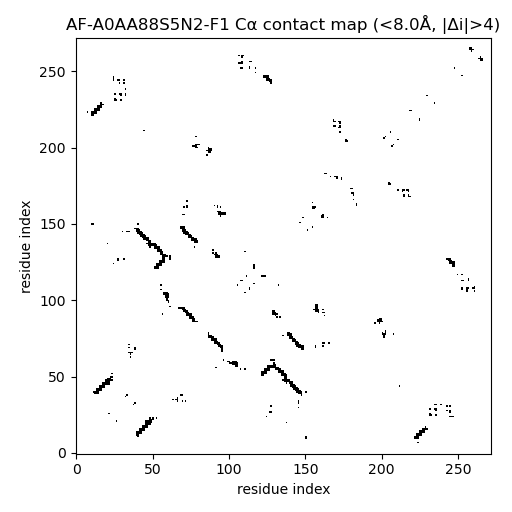 207 PRO A O 1
ATOM 1612 N N . ARG A 1 208 ? -8.418 -11.447 -9.243 1.00 86.94 208 ARG A N 1
ATOM 1613 C CA . ARG A 1 208 ? -7.540 -10.957 -8.161 1.00 86.94 208 ARG A CA 1
ATOM 1614 C C . ARG A 1 208 ? -6.070 -11.296 -8.411 1.00 86.94 208 ARG A C 1
ATOM 1616 O O . ARG A 1 208 ? -5.197 -10.438 -8.330 1.00 86.94 208 ARG A O 1
ATOM 1623 N N . SER A 1 209 ? -5.819 -12.546 -8.788 1.00 90.94 209 SER A N 1
ATOM 1624 C CA . SER A 1 209 ? -4.498 -13.036 -9.184 1.00 90.94 209 SER A CA 1
ATOM 1625 C C . SER A 1 209 ? -3.974 -12.329 -10.434 1.00 90.94 209 SER A C 1
ATOM 1627 O O . SER A 1 209 ? -2.800 -11.982 -10.494 1.00 90.94 209 SER A O 1
ATOM 1629 N N . ALA A 1 210 ? -4.848 -12.058 -11.407 1.00 90.25 210 ALA A N 1
ATOM 1630 C CA . ALA A 1 210 ? -4.482 -11.337 -12.619 1.00 90.25 210 ALA A CA 1
ATOM 1631 C C . ALA A 1 210 ? -4.075 -9.889 -12.315 1.00 90.25 210 ALA A C 1
ATOM 1633 O O . ALA A 1 210 ? -3.099 -9.414 -12.882 1.00 90.25 210 ALA A O 1
ATOM 1634 N N . PHE A 1 211 ? -4.751 -9.211 -11.381 1.00 89.38 211 PHE A N 1
ATOM 1635 C CA . PHE A 1 211 ? -4.332 -7.889 -10.907 1.00 89.38 211 PHE A CA 1
ATOM 1636 C C . PHE A 1 211 ? -2.926 -7.915 -10.297 1.00 89.38 211 PHE A C 1
ATOM 1638 O O . PHE A 1 211 ? -2.085 -7.093 -10.658 1.00 89.38 211 PHE A O 1
ATOM 1645 N N . ILE A 1 212 ? -2.650 -8.877 -9.411 1.00 92.31 212 ILE A N 1
ATOM 1646 C CA . ILE A 1 212 ? -1.334 -9.017 -8.774 1.00 92.31 212 ILE A CA 1
ATOM 1647 C C . ILE A 1 212 ? -0.251 -9.293 -9.825 1.00 92.31 212 ILE A C 1
ATOM 1649 O O . ILE A 1 212 ? 0.794 -8.650 -9.802 1.00 92.31 212 ILE A O 1
ATOM 1653 N N . ASN A 1 213 ? -0.500 -10.214 -10.759 1.00 94.38 213 ASN A N 1
ATOM 1654 C CA . ASN A 1 213 ? 0.463 -10.562 -11.805 1.00 94.38 213 ASN A CA 1
ATOM 1655 C C . ASN A 1 213 ? 0.738 -9.376 -12.731 1.00 94.38 213 ASN A C 1
ATOM 1657 O O . ASN A 1 213 ? 1.893 -9.008 -12.903 1.00 94.38 213 ASN A O 1
ATOM 1661 N N . LYS A 1 214 ? -0.310 -8.705 -13.218 1.00 92.94 214 LYS A N 1
ATOM 1662 C CA . LYS A 1 214 ? -0.162 -7.503 -14.046 1.00 92.94 214 LYS A CA 1
ATOM 1663 C C . LYS A 1 214 ? 0.532 -6.355 -13.316 1.00 92.94 214 LYS A C 1
ATOM 1665 O O . LYS A 1 214 ? 1.239 -5.579 -13.943 1.00 92.94 214 LYS A O 1
ATOM 1670 N N . THR A 1 215 ? 0.346 -6.235 -12.000 1.00 92.94 215 THR A N 1
ATOM 1671 C CA . THR A 1 215 ? 1.081 -5.252 -11.188 1.00 92.94 215 THR A CA 1
ATOM 1672 C C . THR A 1 215 ? 2.573 -5.564 -11.178 1.00 92.94 215 THR A C 1
ATOM 1674 O O . THR A 1 215 ? 3.375 -4.655 -11.352 1.00 92.94 215 THR A O 1
ATOM 1677 N N . VAL A 1 216 ? 2.954 -6.835 -11.027 1.00 95.56 216 VAL A N 1
ATOM 1678 C CA . VAL A 1 216 ? 4.363 -7.245 -11.114 1.00 95.56 216 VAL A CA 1
ATOM 1679 C C . VAL A 1 216 ? 4.930 -7.000 -12.510 1.00 95.56 216 VAL A C 1
ATOM 1681 O O . VAL A 1 216 ? 5.976 -6.374 -12.611 1.00 95.56 216 VAL A O 1
ATOM 1684 N N . GLU A 1 217 ? 4.214 -7.389 -13.566 1.00 94.81 217 GLU A N 1
ATOM 1685 C CA . GLU A 1 217 ? 4.620 -7.132 -14.958 1.00 94.81 217 GLU A CA 1
ATOM 1686 C C . GLU A 1 217 ? 4.818 -5.630 -15.226 1.00 94.81 217 GLU A C 1
ATOM 1688 O O . GLU A 1 217 ? 5.809 -5.225 -15.829 1.00 94.81 217 GLU A O 1
ATOM 1693 N N . ALA A 1 218 ? 3.911 -4.780 -14.728 1.00 93.25 218 ALA A N 1
ATOM 1694 C CA . ALA A 1 218 ? 4.051 -3.331 -14.835 1.00 93.25 218 ALA A CA 1
ATOM 1695 C C . ALA A 1 218 ? 5.298 -2.829 -14.090 1.00 93.25 218 ALA A C 1
ATOM 1697 O O . ALA A 1 218 ? 6.022 -1.991 -14.610 1.00 93.25 218 ALA A O 1
ATOM 1698 N N . VAL A 1 219 ? 5.609 -3.351 -12.900 1.00 94.31 219 VAL A N 1
ATOM 1699 C CA . VAL A 1 219 ? 6.845 -2.986 -12.183 1.00 94.31 219 VAL A CA 1
ATOM 1700 C C . VAL A 1 219 ? 8.089 -3.422 -12.959 1.00 94.31 219 VAL A C 1
ATOM 1702 O O . VAL A 1 219 ? 9.031 -2.641 -13.070 1.00 94.31 219 VAL A O 1
ATOM 1705 N N . GLU A 1 220 ? 8.086 -4.622 -13.537 1.00 94.50 220 GLU A N 1
ATOM 1706 C CA . GLU A 1 220 ? 9.192 -5.172 -14.335 1.00 94.50 220 GLU A CA 1
ATOM 1707 C C . GLU A 1 220 ? 9.479 -4.365 -15.614 1.00 94.50 220 GLU A C 1
ATOM 1709 O O . GLU A 1 220 ? 10.605 -4.379 -16.115 1.00 94.50 220 GLU A O 1
ATOM 1714 N N . ASN A 1 221 ? 8.502 -3.605 -16.122 1.00 92.31 221 ASN A N 1
ATOM 1715 C CA . ASN A 1 221 ? 8.713 -2.693 -17.249 1.00 92.31 221 ASN A CA 1
ATOM 1716 C C . ASN A 1 221 ? 9.562 -1.463 -16.885 1.00 92.31 221 ASN A C 1
ATOM 1718 O O . ASN A 1 221 ? 10.207 -0.892 -17.767 1.00 92.31 221 ASN A O 1
ATOM 1722 N N . HIS A 1 222 ? 9.559 -1.049 -15.612 1.00 91.31 222 HIS A N 1
ATOM 1723 C CA . HIS A 1 222 ? 10.226 0.175 -15.136 1.00 91.31 222 HIS A CA 1
ATOM 1724 C C . HIS A 1 222 ? 11.414 -0.092 -14.207 1.00 91.31 222 HIS A C 1
ATOM 1726 O O . HIS A 1 222 ? 12.246 0.792 -14.011 1.00 91.31 222 HIS A O 1
ATOM 1732 N N . PHE A 1 223 ? 11.504 -1.289 -13.628 1.00 94.25 223 PHE A N 1
ATOM 1733 C CA . PHE A 1 223 ? 12.497 -1.641 -12.618 1.00 94.25 223 PHE A CA 1
ATOM 1734 C C . PHE A 1 223 ? 13.073 -3.033 -12.856 1.00 94.25 223 PHE A C 1
ATOM 1736 O O . PHE A 1 223 ? 12.382 -3.947 -13.303 1.00 94.25 223 PHE A O 1
ATOM 1743 N N . LEU A 1 224 ? 14.328 -3.230 -12.451 1.00 95.12 224 LEU A N 1
ATOM 1744 C CA . LEU A 1 224 ? 14.867 -4.574 -12.275 1.00 95.12 224 LEU A CA 1
ATOM 1745 C C . LEU A 1 224 ? 14.315 -5.146 -10.965 1.00 95.12 224 LEU A C 1
ATOM 1747 O O . LEU A 1 224 ? 14.657 -4.664 -9.887 1.00 95.12 224 LEU A O 1
ATOM 1751 N N . THR A 1 225 ? 13.460 -6.162 -11.024 1.00 95.44 225 THR A N 1
ATOM 1752 C CA . THR A 1 225 ? 12.836 -6.720 -9.817 1.00 95.44 225 THR A CA 1
ATOM 1753 C C . THR A 1 225 ? 13.688 -7.801 -9.163 1.00 95.44 225 THR A C 1
ATOM 1755 O O . THR A 1 225 ? 14.120 -8.750 -9.817 1.00 95.44 225 THR A O 1
ATOM 1758 N N . LYS A 1 226 ? 13.852 -7.712 -7.843 1.00 96.00 226 LYS A N 1
ATOM 1759 C CA . LYS A 1 226 ? 14.460 -8.746 -7.002 1.00 96.00 226 LYS A CA 1
ATOM 1760 C C . LYS A 1 226 ? 13.423 -9.258 -6.002 1.00 96.00 226 LYS A C 1
ATOM 1762 O O . LYS A 1 226 ? 13.049 -8.505 -5.105 1.00 96.00 226 LYS A O 1
ATOM 1767 N N . PRO A 1 227 ? 12.960 -10.513 -6.108 1.00 95.81 227 PRO A N 1
ATOM 1768 C CA . PRO A 1 227 ? 12.099 -11.105 -5.092 1.00 95.81 227 PRO A CA 1
ATOM 1769 C C . PRO A 1 227 ? 12.815 -11.161 -3.738 1.00 95.81 227 PRO A C 1
ATOM 1771 O O . PRO A 1 227 ? 13.961 -11.609 -3.658 1.00 95.81 227 PRO A O 1
ATOM 1774 N N . VAL A 1 228 ? 12.140 -10.725 -2.677 1.00 95.44 228 VAL A N 1
ATOM 1775 C CA . VAL A 1 228 ? 12.646 -10.785 -1.301 1.00 95.44 228 VAL A CA 1
ATOM 1776 C C . VAL A 1 228 ? 11.651 -11.561 -0.450 1.00 95.44 228 VAL A C 1
ATOM 1778 O O . VAL A 1 228 ? 10.483 -11.190 -0.351 1.00 95.44 228 VAL A O 1
ATOM 1781 N N . ASN A 1 229 ? 12.123 -12.646 0.166 1.00 90.25 229 ASN A N 1
ATOM 1782 C CA . ASN A 1 229 ? 11.374 -13.325 1.214 1.00 90.25 229 ASN A CA 1
ATOM 1783 C C . ASN A 1 229 ? 11.648 -12.601 2.534 1.00 90.25 229 ASN A C 1
ATOM 1785 O O . ASN A 1 229 ? 12.801 -12.526 2.960 1.00 90.25 229 ASN A O 1
ATOM 1789 N N . MET A 1 230 ? 10.611 -12.029 3.132 1.00 87.94 230 MET A N 1
ATOM 1790 C CA . MET A 1 230 ? 10.728 -11.186 4.314 1.00 87.94 230 MET A CA 1
ATOM 1791 C C . MET A 1 230 ? 9.844 -11.739 5.422 1.00 87.94 230 MET A C 1
ATOM 1793 O O . MET A 1 230 ? 8.644 -11.925 5.228 1.00 87.94 230 MET A O 1
ATOM 1797 N N . ASP A 1 231 ? 10.449 -11.966 6.582 1.00 87.12 231 ASP A N 1
ATOM 1798 C CA . ASP A 1 231 ? 9.721 -12.197 7.822 1.00 87.12 231 ASP A CA 1
ATOM 1799 C C . ASP A 1 231 ? 9.310 -10.835 8.390 1.00 87.12 231 ASP A C 1
ATOM 1801 O O . ASP A 1 231 ? 10.155 -10.014 8.757 1.00 87.12 231 ASP A O 1
ATOM 1805 N N . ILE A 1 232 ? 8.005 -10.569 8.385 1.00 85.38 232 ILE A N 1
ATOM 1806 C CA . ILE A 1 232 ? 7.473 -9.271 8.792 1.00 85.38 232 ILE A CA 1
ATOM 1807 C C . ILE A 1 232 ? 7.569 -9.053 10.301 1.00 85.38 232 ILE A C 1
ATOM 1809 O O . ILE A 1 232 ? 7.771 -7.918 10.733 1.00 85.38 232 ILE A O 1
ATOM 1813 N N . ASP A 1 233 ? 7.476 -10.117 11.097 1.00 84.06 233 ASP A N 1
ATOM 1814 C CA . ASP A 1 233 ? 7.559 -10.012 12.549 1.00 84.06 233 ASP A CA 1
ATOM 1815 C C . ASP A 1 233 ? 8.993 -9.646 12.933 1.00 84.06 233 ASP A C 1
ATOM 1817 O O . ASP A 1 233 ? 9.211 -8.663 13.639 1.00 84.06 233 ASP A O 1
ATOM 1821 N N . ALA A 1 234 ? 9.982 -10.325 12.344 1.00 82.44 234 ALA A N 1
ATOM 1822 C CA . ALA A 1 234 ? 11.393 -9.996 12.542 1.00 82.44 234 ALA A CA 1
ATOM 1823 C C . ALA A 1 234 ? 11.759 -8.585 12.041 1.00 82.44 234 ALA A C 1
ATOM 1825 O O . ALA A 1 234 ? 12.556 -7.895 12.671 1.00 82.44 234 ALA A O 1
ATOM 1826 N N . ALA A 1 235 ? 11.174 -8.132 10.925 1.00 79.62 235 ALA A N 1
ATOM 1827 C CA . ALA A 1 235 ? 11.434 -6.802 10.362 1.00 79.62 235 ALA A CA 1
ATOM 1828 C C . ALA A 1 235 ? 10.795 -5.649 11.162 1.00 79.62 235 ALA A C 1
ATOM 1830 O O . ALA A 1 235 ? 11.158 -4.484 10.971 1.00 79.62 235 ALA A O 1
ATOM 1831 N N . THR A 1 236 ? 9.826 -5.956 12.028 1.00 77.69 236 THR A N 1
ATOM 1832 C CA . THR A 1 236 ? 9.102 -4.965 12.839 1.00 77.69 236 THR A CA 1
ATOM 1833 C C . THR A 1 236 ? 9.460 -5.035 14.325 1.00 77.69 236 THR A C 1
ATOM 1835 O O . THR A 1 236 ? 9.370 -4.017 15.011 1.00 77.69 236 THR A O 1
ATOM 1838 N N . SER A 1 237 ? 9.938 -6.179 14.823 1.00 69.25 237 SER A N 1
ATOM 1839 C CA . SER A 1 237 ? 10.453 -6.342 16.184 1.00 69.25 237 SER A CA 1
ATOM 1840 C C . SER A 1 237 ? 11.902 -5.852 16.300 1.00 69.25 237 SER A C 1
ATOM 1842 O O . SER A 1 237 ? 12.771 -6.326 15.575 1.00 69.25 237 SER A O 1
ATOM 1844 N N . GLY A 1 238 ? 12.190 -4.943 17.236 1.00 64.94 238 GLY A N 1
ATOM 1845 C CA . GLY A 1 238 ? 13.567 -4.508 17.525 1.00 64.94 238 GLY A CA 1
ATOM 1846 C C . GLY A 1 238 ? 13.992 -3.189 16.877 1.00 64.94 238 GLY A C 1
ATOM 1847 O O . GLY A 1 238 ? 15.182 -2.957 16.690 1.00 64.94 238 GLY A O 1
ATOM 1848 N N . THR A 1 239 ? 13.045 -2.315 16.534 1.00 71.44 239 THR A N 1
ATOM 1849 C CA . THR A 1 239 ? 13.367 -0.940 16.141 1.00 71.44 239 THR A CA 1
ATOM 1850 C C . THR A 1 239 ? 13.747 -0.094 17.358 1.00 71.44 239 THR A C 1
ATOM 1852 O O . THR A 1 239 ? 13.047 -0.113 18.368 1.00 71.44 239 THR A O 1
ATOM 1855 N N . ASP A 1 240 ? 14.780 0.744 17.236 1.00 80.19 240 ASP A N 1
ATOM 1856 C CA . ASP A 1 240 ? 15.210 1.690 18.289 1.00 80.19 240 ASP A CA 1
ATOM 1857 C C . ASP A 1 240 ? 14.232 2.869 18.506 1.00 80.19 240 ASP A C 1
ATOM 1859 O O . ASP A 1 240 ? 14.528 3.839 19.204 1.00 80.19 240 ASP A O 1
ATOM 1863 N N . TYR A 1 241 ? 13.060 2.826 17.872 1.00 78.44 241 TYR A N 1
ATOM 1864 C CA . TYR A 1 241 ? 12.049 3.874 17.909 1.00 78.44 241 TYR A CA 1
ATOM 1865 C C . TYR A 1 241 ? 10.640 3.280 17.974 1.00 78.44 241 TYR A C 1
ATOM 1867 O O . TYR A 1 241 ? 10.401 2.131 17.602 1.00 78.44 241 TYR A O 1
ATOM 1875 N N . ILE A 1 242 ? 9.699 4.110 18.424 1.00 81.88 242 ILE A N 1
ATOM 1876 C CA . ILE A 1 242 ? 8.274 3.783 18.488 1.00 81.88 242 ILE A CA 1
ATOM 1877 C C . ILE A 1 242 ? 7.624 4.153 17.153 1.00 81.88 242 ILE A C 1
ATOM 1879 O O . ILE A 1 242 ? 7.721 5.305 16.712 1.00 81.88 242 ILE A O 1
ATOM 1883 N N . HIS A 1 243 ? 6.941 3.199 16.519 1.00 84.56 243 HIS A N 1
ATOM 1884 C CA . HIS A 1 243 ? 6.163 3.459 15.309 1.00 84.56 243 HIS A CA 1
ATOM 1885 C C . HIS A 1 243 ? 5.099 4.533 15.548 1.00 84.56 243 HIS A C 1
ATOM 1887 O O . HIS A 1 243 ? 4.367 4.528 16.537 1.00 84.56 243 HIS A O 1
ATOM 1893 N N . THR A 1 244 ? 4.992 5.465 14.605 1.00 84.75 244 THR A N 1
ATOM 1894 C CA . THR A 1 244 ? 3.933 6.483 14.590 1.00 84.75 244 THR A CA 1
ATOM 1895 C C . THR A 1 244 ? 2.598 5.863 14.188 1.00 84.75 244 THR A C 1
ATOM 1897 O O . THR A 1 244 ? 1.539 6.318 14.627 1.00 84.75 244 THR A O 1
ATOM 1900 N N . THR A 1 245 ? 2.644 4.808 13.373 1.00 87.31 245 THR A N 1
ATOM 1901 C CA . THR A 1 245 ? 1.495 3.941 13.123 1.00 87.31 245 THR A CA 1
ATOM 1902 C C . THR A 1 245 ? 1.095 3.220 14.398 1.00 87.31 245 THR A C 1
ATOM 1904 O O . THR A 1 245 ? 1.886 2.463 14.963 1.00 87.31 245 THR A O 1
ATOM 1907 N N . LYS A 1 246 ? -0.160 3.386 14.817 1.00 90.50 246 LYS A N 1
ATOM 1908 C CA . LYS A 1 246 ? -0.679 2.707 16.003 1.00 90.50 246 LYS A CA 1
ATOM 1909 C C . LYS A 1 246 ? -2.147 2.331 15.887 1.00 90.50 246 LYS A C 1
ATOM 1911 O O . LYS A 1 246 ? -2.932 3.007 15.219 1.00 90.50 246 LYS A O 1
ATOM 1916 N N . LEU A 1 247 ? -2.508 1.272 16.599 1.00 91.38 247 LEU A N 1
ATOM 1917 C CA . LEU A 1 247 ? -3.891 0.969 16.932 1.00 91.38 247 LEU A CA 1
ATOM 1918 C C . LEU A 1 247 ? -4.378 1.985 17.975 1.00 91.38 247 LEU A C 1
ATOM 1920 O O . LEU A 1 247 ? -3.657 2.280 18.928 1.00 91.38 247 LEU A O 1
ATOM 1924 N N . LEU A 1 248 ? -5.566 2.549 17.775 1.00 90.25 248 LEU A N 1
ATOM 1925 C CA . LEU A 1 248 ? -6.189 3.433 18.756 1.00 90.25 248 LEU A CA 1
ATOM 1926 C C . LEU A 1 248 ? -6.843 2.604 19.852 1.00 90.25 248 LEU A C 1
ATOM 1928 O O . LEU A 1 248 ? -7.542 1.636 19.554 1.00 90.25 248 LEU A O 1
ATOM 1932 N N . SER A 1 249 ? -6.621 2.996 21.106 1.00 90.81 249 SER A N 1
ATOM 1933 C CA . SER A 1 249 ? -7.324 2.381 22.228 1.00 90.81 249 SER A CA 1
ATOM 1934 C C . SER A 1 249 ? -8.797 2.790 22.244 1.00 90.81 249 SER A C 1
ATOM 1936 O O . SER A 1 249 ? -9.176 3.831 21.700 1.00 90.81 249 SER A O 1
ATOM 1938 N N . GLU A 1 250 ? -9.627 1.993 22.917 1.00 87.56 250 GLU A N 1
ATOM 1939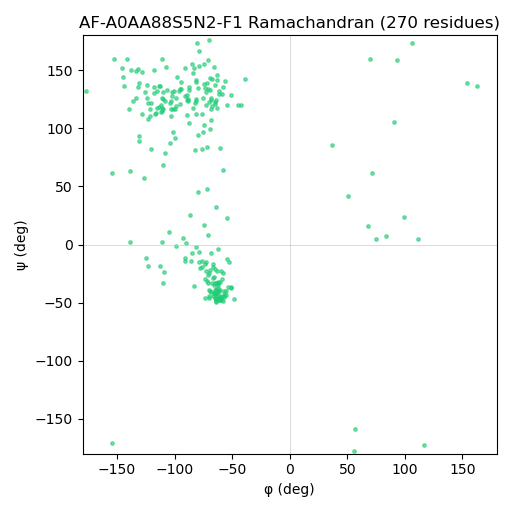 C CA . GLU A 1 250 ? -11.028 2.348 23.168 1.00 87.56 250 GLU A CA 1
ATOM 1940 C C . GLU A 1 250 ? -11.134 3.698 23.879 1.00 87.56 250 GLU A C 1
ATOM 1942 O O . GLU A 1 250 ? -11.887 4.555 23.430 1.00 87.56 250 GLU A O 1
ATOM 1947 N N . GLN A 1 251 ? -10.285 3.951 24.881 1.00 87.38 251 GLN A N 1
ATOM 1948 C CA . GLN A 1 251 ? -10.230 5.239 25.572 1.00 87.38 251 GLN A CA 1
ATOM 1949 C C . GLN A 1 251 ? -9.951 6.408 24.608 1.00 87.38 251 GLN A C 1
ATOM 1951 O O . GLN A 1 251 ? -10.624 7.434 24.670 1.00 87.38 251 GLN A O 1
ATOM 1956 N N . GLU A 1 252 ? -8.995 6.271 23.679 1.00 87.62 252 GLU A N 1
ATOM 1957 C CA . GLU A 1 252 ? -8.719 7.322 22.686 1.00 87.62 252 GLU A CA 1
ATOM 1958 C C . GLU A 1 252 ? -9.927 7.594 21.775 1.00 87.62 252 GLU A C 1
ATOM 1960 O O . GLU A 1 252 ? -10.147 8.732 21.349 1.00 87.62 252 GLU A O 1
ATOM 1965 N N . LEU A 1 253 ? -10.703 6.557 21.454 1.00 86.50 253 LEU A N 1
ATOM 1966 C CA . LEU A 1 253 ? -11.918 6.670 20.652 1.00 86.50 253 LEU A CA 1
ATOM 1967 C C . LEU A 1 253 ? -13.061 7.303 21.458 1.00 86.50 253 LEU A C 1
ATOM 1969 O O . LEU A 1 253 ? -13.706 8.231 20.973 1.00 86.50 253 LEU A O 1
ATOM 1973 N N . GLU A 1 254 ? -13.284 6.870 22.694 1.00 85.88 254 GLU A N 1
ATOM 1974 C CA . GLU A 1 254 ? -14.288 7.431 23.602 1.00 85.88 254 GLU A CA 1
ATOM 1975 C C . GLU A 1 254 ? -14.038 8.913 23.879 1.00 85.88 254 GLU A C 1
ATOM 1977 O O . GLU A 1 254 ? -14.949 9.733 23.746 1.00 85.88 254 GLU A O 1
ATOM 1982 N N . GLU A 1 255 ? -12.790 9.290 24.163 1.00 85.19 255 GLU A N 1
ATOM 1983 C CA . GLU A 1 255 ? -12.401 10.688 24.336 1.00 85.19 255 GLU A CA 1
ATOM 1984 C C . GLU A 1 255 ? -12.648 11.512 23.066 1.00 85.19 255 GLU A C 1
ATOM 1986 O O . GLU A 1 255 ? -13.088 12.662 23.146 1.00 85.19 255 GLU A O 1
ATOM 1991 N N . ALA A 1 256 ? -12.392 10.946 21.882 1.00 81.31 256 ALA A N 1
ATOM 1992 C CA . ALA A 1 256 ? -12.693 11.608 20.616 1.00 81.31 256 ALA A CA 1
ATOM 1993 C C . ALA A 1 256 ? -14.209 11.753 20.384 1.00 81.31 256 ALA A C 1
ATOM 1995 O O . ALA A 1 256 ? -14.641 12.756 19.812 1.00 81.31 256 ALA A O 1
ATOM 1996 N N . CYS A 1 257 ? -15.016 10.796 20.854 1.00 77.56 257 CYS A N 1
ATOM 1997 C CA . CYS A 1 257 ? -16.477 10.866 20.815 1.00 77.56 257 CYS A CA 1
ATOM 1998 C C . CYS A 1 257 ? -17.023 11.924 21.786 1.00 77.56 257 CYS A C 1
ATOM 2000 O O . CYS A 1 257 ? -17.965 12.638 21.442 1.00 77.56 257 CYS A O 1
ATOM 2002 N N . ALA A 1 258 ? -16.434 12.041 22.979 1.00 76.06 258 ALA A N 1
ATOM 2003 C CA . ALA A 1 258 ? -16.875 12.962 24.025 1.00 76.06 258 ALA A CA 1
ATOM 2004 C C . ALA A 1 258 ? -16.597 14.437 23.691 1.00 76.06 258 ALA A C 1
ATOM 2006 O O . ALA A 1 258 ? -17.382 15.301 24.064 1.00 76.06 258 ALA A O 1
ATOM 2007 N N . ARG A 1 259 ? -15.509 14.740 22.967 1.00 66.56 259 ARG A N 1
ATOM 2008 C CA . ARG A 1 259 ? -15.094 16.119 22.624 1.00 66.56 259 ARG A CA 1
ATOM 2009 C C . ARG A 1 259 ? -15.837 16.738 21.424 1.00 66.56 259 ARG A C 1
ATOM 2011 O O . ARG A 1 259 ? -15.551 17.879 21.062 1.00 66.56 259 ARG A O 1
ATOM 2018 N N . GLY A 1 260 ? -16.735 15.996 20.767 1.00 57.28 260 GLY A N 1
ATOM 2019 C CA . GLY A 1 260 ? -17.449 16.436 19.559 1.00 57.28 260 GLY A CA 1
ATOM 2020 C C . GLY A 1 260 ? -16.535 16.872 18.387 1.00 57.28 260 GLY A C 1
ATOM 2021 O O . GLY A 1 260 ? -15.305 16.807 18.479 1.00 57.28 260 GLY A O 1
ATOM 2022 N N . PRO A 1 261 ? -17.103 17.334 17.255 1.00 52.81 261 PRO A N 1
ATOM 2023 C CA . PRO A 1 261 ? -16.320 17.839 16.118 1.00 52.81 261 PRO A CA 1
ATOM 2024 C C . PRO A 1 261 ? -15.533 19.122 16.454 1.00 52.81 261 PRO A C 1
ATOM 2026 O O . PRO A 1 261 ? -14.417 19.318 15.979 1.00 52.81 261 PRO A O 1
ATOM 2029 N N . SER A 1 262 ? -16.074 19.983 17.326 1.00 54.12 262 SER A N 1
ATOM 2030 C CA . SER A 1 262 ? -15.487 21.279 17.704 1.00 54.12 262 SER A CA 1
ATOM 2031 C C . SER A 1 262 ? -14.349 21.190 18.732 1.00 54.12 262 SER A C 1
ATOM 2033 O O . SER A 1 262 ? -13.569 22.129 18.843 1.00 54.12 262 SER A O 1
ATOM 2035 N N . GLY A 1 263 ? -14.163 20.058 19.425 1.00 49.38 263 GLY A N 1
ATOM 2036 C CA . GLY A 1 263 ? -13.097 19.891 20.424 1.00 49.38 263 GLY A CA 1
ATOM 2037 C C . GLY A 1 263 ? -13.417 20.423 21.821 1.00 49.38 263 GLY A C 1
ATOM 2038 O O . GLY A 1 263 ? -12.529 20.410 22.672 1.00 49.38 263 GLY A O 1
ATOM 2039 N N . GLU A 1 264 ? -14.652 20.848 22.067 1.00 42.69 264 GLU A N 1
ATOM 2040 C CA . GLU A 1 264 ? -15.126 21.249 23.390 1.00 42.69 264 GLU A CA 1
ATOM 2041 C C . GLU A 1 264 ? -15.811 20.065 24.078 1.00 42.69 264 GLU A C 1
ATOM 2043 O O . GLU A 1 264 ? -16.629 19.364 23.483 1.00 42.69 264 GLU A O 1
ATOM 2048 N N . ILE A 1 265 ? -15.474 19.833 25.347 1.00 49.44 265 ILE A N 1
ATOM 2049 C CA . ILE A 1 265 ? -16.237 18.916 26.196 1.00 49.44 265 ILE A CA 1
ATOM 2050 C C . ILE A 1 265 ? -17.600 19.583 26.437 1.00 49.44 265 ILE A C 1
ATOM 2052 O O . ILE A 1 265 ? -17.614 20.731 26.889 1.00 49.44 265 ILE A O 1
ATOM 2056 N N . PRO A 1 266 ? -18.738 18.917 26.166 1.00 43.88 266 PRO A N 1
ATOM 2057 C CA . PRO A 1 266 ? -20.043 19.456 26.505 1.00 43.88 266 PRO A CA 1
ATOM 2058 C C . PRO A 1 266 ? -20.072 19.809 27.994 1.00 43.88 266 PRO A C 1
ATOM 2060 O O . PRO A 1 266 ? -19.891 18.947 28.854 1.00 43.88 266 PRO A O 1
ATOM 2063 N N . VAL A 1 267 ? -20.311 21.085 28.299 1.00 50.69 267 VAL A N 1
ATOM 2064 C CA . VAL A 1 267 ? -20.325 21.641 29.667 1.00 50.69 267 VAL A CA 1
ATOM 2065 C C . VAL A 1 267 ? -21.431 21.010 30.540 1.00 50.69 267 VAL A C 1
ATOM 2067 O O . VAL A 1 267 ? -21.495 21.240 31.741 1.00 50.69 267 VAL A O 1
ATOM 2070 N N . SER A 1 268 ? -22.271 20.134 29.980 1.00 48.19 268 SER A N 1
ATOM 2071 C CA . SER A 1 268 ? -23.317 19.405 30.701 1.00 48.19 268 SER A CA 1
ATOM 2072 C C . SER A 1 268 ? -22.811 18.351 31.698 1.00 48.19 268 SER A C 1
ATOM 2074 O O . SER A 1 268 ? -23.629 17.818 32.437 1.00 48.19 268 SER A O 1
ATOM 2076 N N . ASN A 1 269 ? -21.504 18.058 31.751 1.00 45.31 269 ASN A N 1
ATOM 2077 C CA . ASN A 1 269 ? -20.912 17.131 32.732 1.00 45.31 269 ASN A CA 1
ATOM 2078 C C . ASN A 1 269 ? -20.139 17.820 33.877 1.00 45.31 269 ASN A C 1
ATOM 2080 O O . ASN A 1 269 ? -19.467 17.137 34.647 1.00 45.31 269 ASN A O 1
ATOM 2084 N N . LEU A 1 270 ? -20.242 19.146 34.025 1.00 43.50 270 LEU A N 1
ATOM 2085 C CA . LEU A 1 270 ? -19.720 19.878 35.186 1.00 43.50 270 LEU A CA 1
ATOM 2086 C C . LEU A 1 270 ? -20.881 20.400 36.055 1.00 43.50 270 LEU A C 1
ATOM 2088 O O . LEU A 1 270 ? -21.149 21.595 36.124 1.00 43.50 270 LEU A O 1
ATOM 2092 N N . MET A 1 271 ? -21.605 19.488 36.702 1.00 38.44 271 MET A N 1
ATOM 2093 C CA . MET A 1 271 ? -22.412 19.811 37.884 1.00 38.44 271 MET A CA 1
ATOM 2094 C C . MET A 1 271 ? -22.106 18.787 38.977 1.00 38.44 271 MET A C 1
ATOM 2096 O O . MET A 1 271 ? -22.744 17.738 39.066 1.00 38.44 271 MET A O 1
ATOM 2100 N N . ILE A 1 272 ? -21.094 19.114 39.780 1.00 39.06 272 ILE A N 1
ATOM 2101 C CA . ILE A 1 272 ? -21.041 18.819 41.215 1.00 39.06 272 ILE A CA 1
ATOM 2102 C C . ILE A 1 272 ? -20.910 20.174 41.901 1.00 39.06 272 ILE A C 1
ATOM 2104 O O . ILE A 1 272 ? -20.067 20.968 41.421 1.00 39.06 272 ILE A O 1
#

Sequence (272 aa):
MTIPQVRQLGLPLMNLVKFKGTPILQQLHLEESLLRNSSDNWCIINDGTNSPAIVMGLSGRMRCQGAARQLAVTVCLRWTGATLGELAAQMATTGIVGEPGDGAPRKPSELVEIRSVLRDQIPVIRRFTGGGTVIVDHGTIFVTFICNRDAVPTVQPYPRSIMHWSSLLYNEVFQGIGNFKLRENGKRLSLARNHKEFLCRMKDYLPRSAFINKTVEAVENHFLTKPVNMDIDAATSGTDYIHTTKLLSEQELEEACARGPSGEIPVSNLMI

Solvent-accessible surface area (backbone atoms only — not comparable to full-atom values): 15975 Å² total; per-residue (Å²): 137,83,79,73,77,77,76,62,79,82,46,44,62,26,38,36,33,78,48,68,36,49,47,59,68,59,53,52,47,39,54,53,46,44,59,58,74,51,79,66,26,36,37,40,35,29,55,11,14,74,56,58,33,36,43,33,32,38,36,43,80,77,82,74,91,54,65,98,49,49,36,36,39,40,36,38,39,45,50,70,91,77,93,73,90,86,38,53,76,44,70,28,44,37,37,56,81,86,70,93,65,96,46,68,72,65,53,63,53,77,74,43,68,51,72,59,34,66,74,69,66,51,48,41,30,40,42,69,41,35,45,69,67,45,81,44,29,61,41,22,35,38,42,32,40,35,38,25,42,85,70,41,74,89,53,49,51,39,58,69,42,46,53,52,56,52,45,58,50,48,50,56,46,38,56,91,40,80,92,66,70,90,74,81,82,69,98,65,95,60,101,80,69,70,80,70,83,66,46,60,65,49,67,82,70,43,55,74,68,55,51,55,51,33,45,50,54,39,46,53,76,67,24,44,71,41,84,47,91,74,62,64,65,68,66,53,58,86,61,100,65,82,72,76,44,40,75,59,51,70,67,62,47,50,54,34,57,56,18,47,88,85,65,52,64,66,72,87,76,74,80,133